Protein AF-A0A953GDK7-F1 (afdb_monomer_lite)

Sequence (235 aa):
MVILVFCTVFIPFSVNSCKQDINTSAVNQLIKSETLNSDVLFGDPYDCSNEDALYCTEPYDCICGSPNSSCCTREDLDPCNYATMGEYADAVACELTKAINGCIPQDWEFGCEYWGTICVKNILTPPSLLSLYPGATPFKYCDASDCSEFYCELPTTLHYQHIFMSISYQNALIYYARQIAQLYKPICEEGKVCRIGRILFKSCLISNHGCNTKGDISCYDKEIRLMIEYYCCPI

Foldseek 3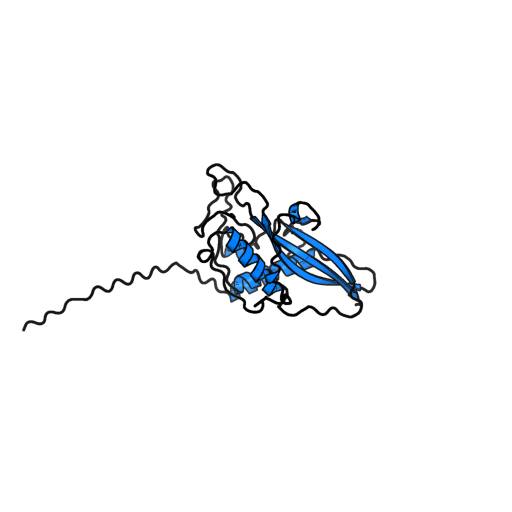Di:
DDDDDDDDPDDPPPPPPPPVPDPLVVLQVVLVPDDDDLVDDQFDKDDCPDPQVVQWDFLPLLAQPPPPHPNQDAFWDQLQVDPWQLVVLSVLLSNLQSVLQVNDPDDDDPAKDWDDKIKTFPRDDPVSVCVVPPQADSWFGQGHDGQDFDQQPDDDPRGHHDDTGGPSNSVSVSVVVVSVLVSPFDDDPPQWDKDKHGKGWIKGQQDPPGCPPPPDNDVGRIGTMIMIIIITHGD

Secondary structure (DSSP, 8-state):
-----------------------HHHHHHHHHH----TTS-SSEEE-TTSGGGTTEEP-GGGSTTSTT--TT----B-GGGSSSHHHHHHHHHHHHHHHHHTTS---PPTT-EEEEEEEEESPPPPHHHHHHSTTB-TTEE-TT--SSPB---SSS---BB---B-HHHHHHHHHHHHHHHHHTPPPPPTTEEEEEEEEEEEEEE--SS-TTSTT---S-SEEEEEEEEEEEEE-

pLDDT: mean 71.17, std 18.18, range [30.39, 93.5]

Structure (mmCIF, N/CA/C/O backbone):
data_AF-A0A953GDK7-F1
#
_entry.id   AF-A0A953GDK7-F1
#
loop_
_atom_site.group_PDB
_atom_site.id
_atom_site.type_symbol
_atom_site.label_atom_id
_atom_site.label_alt_id
_atom_site.label_comp_id
_atom_site.label_asym_id
_atom_site.label_entity_id
_atom_site.label_seq_id
_atom_site.pdbx_PDB_ins_code
_atom_site.Cartn_x
_atom_site.Cartn_y
_atom_site.Cartn_z
_atom_site.occupancy
_atom_site.B_iso_or_equiv
_atom_site.auth_seq_id
_atom_site.auth_comp_id
_atom_site.auth_asym_id
_atom_site.auth_atom_id
_atom_site.pdbx_PDB_model_num
ATOM 1 N N . MET A 1 1 ? 37.878 -49.739 -38.919 1.00 36.19 1 MET A N 1
ATOM 2 C CA . MET A 1 1 ? 38.340 -48.331 -38.970 1.00 36.19 1 MET A CA 1
ATOM 3 C C . MET A 1 1 ? 37.728 -47.728 -40.220 1.00 36.19 1 MET A C 1
ATOM 5 O O . MET A 1 1 ? 37.915 -48.312 -41.269 1.00 36.19 1 MET A O 1
ATOM 9 N N . VAL A 1 2 ? 36.898 -46.692 -40.185 1.00 36.62 2 VAL A N 1
ATOM 10 C CA . VAL A 1 2 ? 37.004 -45.441 -39.424 1.00 36.62 2 VAL A CA 1
ATOM 11 C C . VAL A 1 2 ? 35.653 -45.105 -38.783 1.00 36.62 2 VAL A C 1
ATOM 13 O O . VAL A 1 2 ? 34.616 -45.171 -39.431 1.00 36.62 2 VAL A O 1
ATOM 16 N N . ILE A 1 3 ? 35.698 -44.784 -37.492 1.00 39.00 3 ILE A N 1
ATOM 17 C CA . ILE A 1 3 ? 34.595 -44.242 -36.697 1.00 39.00 3 ILE A CA 1
ATOM 18 C C . ILE A 1 3 ? 34.618 -42.725 -36.907 1.00 39.00 3 ILE A C 1
ATOM 20 O O . ILE A 1 3 ? 35.651 -42.105 -36.664 1.00 39.00 3 ILE A O 1
ATOM 24 N N . LEU A 1 4 ? 33.508 -42.137 -37.350 1.00 38.38 4 LEU A N 1
ATOM 25 C CA . LEU A 1 4 ? 33.313 -40.687 -37.392 1.00 38.38 4 LEU A CA 1
ATOM 26 C C . LEU A 1 4 ? 32.182 -40.325 -36.427 1.00 38.38 4 LEU A C 1
ATOM 28 O O . LEU A 1 4 ? 31.001 -40.404 -36.749 1.00 38.38 4 LEU A O 1
ATOM 32 N N . VAL A 1 5 ? 32.594 -39.976 -35.213 1.00 37.31 5 VAL A N 1
ATOM 33 C CA . VAL A 1 5 ? 31.827 -39.231 -34.211 1.00 37.31 5 VAL A CA 1
ATOM 34 C C . VAL A 1 5 ? 32.296 -37.788 -34.321 1.00 37.31 5 VAL A C 1
ATOM 36 O O . VAL A 1 5 ? 33.501 -37.607 -34.298 1.00 37.31 5 VAL A O 1
ATOM 39 N N . PHE A 1 6 ? 31.400 -36.803 -34.417 1.00 39.72 6 PHE A N 1
ATOM 40 C CA . PHE A 1 6 ? 31.557 -35.447 -33.852 1.00 39.72 6 PHE A CA 1
ATOM 41 C C . PHE A 1 6 ? 30.184 -34.754 -33.925 1.00 39.72 6 PHE A C 1
ATOM 43 O O . PHE A 1 6 ? 29.674 -34.451 -34.997 1.00 39.72 6 PHE A O 1
ATOM 50 N N . CYS A 1 7 ? 29.451 -34.798 -32.813 1.00 36.25 7 CYS A N 1
ATOM 51 C CA . CYS A 1 7 ? 29.264 -33.690 -31.866 1.00 36.25 7 CYS A CA 1
ATOM 52 C C . CYS A 1 7 ? 28.209 -32.681 -32.328 1.00 36.25 7 CYS A C 1
ATOM 54 O O . CYS A 1 7 ? 28.502 -31.642 -32.912 1.00 36.25 7 CYS A O 1
ATOM 56 N N . THR A 1 8 ? 26.964 -32.989 -31.969 1.00 42.03 8 THR A N 1
ATOM 57 C CA . THR A 1 8 ? 25.897 -32.009 -31.774 1.00 42.03 8 THR A CA 1
ATOM 58 C C . THR A 1 8 ? 26.368 -30.943 -30.789 1.00 42.03 8 THR A C 1
ATOM 60 O O . THR A 1 8 ? 26.539 -31.224 -29.601 1.00 42.03 8 THR A O 1
ATOM 63 N N . VAL A 1 9 ? 26.569 -29.718 -31.269 1.00 39.91 9 VAL A N 1
ATOM 64 C CA . VAL A 1 9 ? 26.706 -28.545 -30.406 1.00 39.91 9 VAL A CA 1
ATOM 65 C C . VAL A 1 9 ? 25.304 -28.201 -29.903 1.00 39.91 9 VAL A C 1
ATOM 67 O O . VAL A 1 9 ? 24.550 -27.483 -30.553 1.00 39.91 9 VAL A O 1
ATOM 70 N N . PHE A 1 10 ? 24.932 -28.771 -28.757 1.00 37.81 10 PHE A N 1
ATOM 71 C CA . PHE A 1 10 ? 23.881 -28.209 -27.918 1.00 37.81 10 PHE A CA 1
ATOM 72 C C . PHE A 1 10 ? 2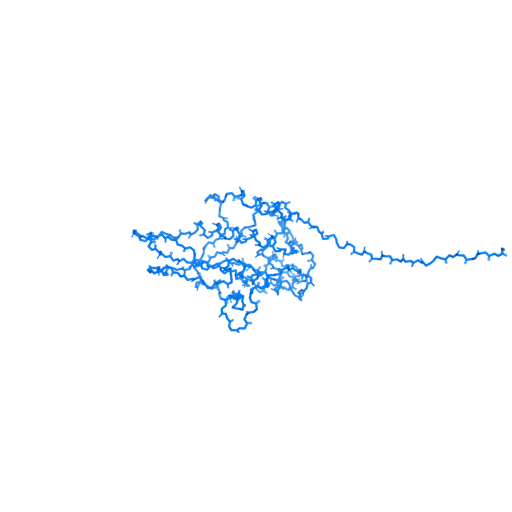4.425 -26.898 -27.354 1.00 37.81 10 PHE A C 1
ATOM 74 O O . PHE A 1 10 ? 25.386 -26.912 -26.587 1.00 37.81 10 PHE A O 1
ATOM 81 N N . ILE A 1 11 ? 23.832 -25.774 -27.745 1.00 40.12 11 ILE A N 1
ATOM 82 C CA . ILE A 1 11 ? 24.039 -24.502 -27.059 1.00 40.12 11 ILE A CA 1
ATOM 83 C C . ILE A 1 11 ? 22.892 -24.369 -26.052 1.00 40.12 11 ILE A C 1
ATOM 85 O O . ILE A 1 11 ? 21.780 -24.028 -26.459 1.00 40.12 11 ILE A O 1
ATOM 89 N N . PRO A 1 12 ? 23.097 -24.653 -24.754 1.00 39.16 12 PRO A N 1
ATOM 90 C CA . PRO A 1 12 ? 22.160 -24.211 -23.743 1.00 39.16 12 PRO A CA 1
ATOM 91 C C . PRO A 1 12 ? 22.367 -22.704 -23.570 1.00 39.16 12 PRO A C 1
ATOM 93 O O . PRO A 1 12 ? 23.233 -22.267 -22.819 1.00 39.16 12 PRO A O 1
ATOM 96 N N . PHE A 1 13 ? 21.568 -21.885 -24.256 1.00 32.06 13 PHE A N 1
ATOM 97 C CA . PHE A 1 13 ? 21.317 -20.524 -23.782 1.00 32.06 13 PHE A CA 1
ATOM 98 C C . PHE A 1 13 ? 20.324 -20.609 -22.622 1.00 32.06 13 PHE A C 1
ATOM 100 O O . PHE A 1 13 ? 19.161 -20.231 -22.723 1.00 32.06 13 PHE A O 1
ATOM 107 N N . SER A 1 14 ? 20.798 -21.135 -21.494 1.00 35.00 14 SER A N 1
ATOM 108 C CA . SER A 1 14 ? 20.257 -20.776 -20.194 1.00 35.00 14 SER A CA 1
ATOM 109 C C . SER A 1 14 ? 20.664 -19.327 -19.944 1.00 35.00 14 SER A C 1
ATOM 111 O O . SER A 1 14 ? 21.710 -19.054 -19.354 1.00 35.00 14 SER A O 1
ATOM 113 N N . VAL A 1 15 ? 19.853 -18.386 -20.432 1.00 34.28 15 VAL A N 1
ATOM 114 C CA . VAL A 1 15 ? 19.759 -17.070 -19.801 1.00 34.28 15 VAL A CA 1
ATOM 115 C C . VAL A 1 15 ? 19.163 -17.308 -18.418 1.00 34.28 15 VAL A C 1
ATOM 117 O O . VAL A 1 15 ? 17.957 -17.239 -18.206 1.00 34.28 15 VAL A O 1
ATOM 120 N N . ASN A 1 16 ? 20.038 -17.658 -17.475 1.00 30.39 16 ASN A N 1
ATOM 121 C CA . ASN A 1 16 ? 19.792 -17.421 -16.067 1.00 30.39 16 ASN A CA 1
ATOM 122 C C . ASN A 1 16 ? 19.663 -15.902 -15.924 1.00 30.39 16 ASN A C 1
ATOM 124 O O . ASN A 1 16 ? 20.651 -15.209 -15.691 1.00 30.39 16 ASN A O 1
ATOM 128 N N . SER A 1 17 ? 18.447 -15.383 -16.102 1.00 31.39 17 SER A N 1
ATOM 129 C CA . SER A 1 17 ? 18.046 -14.210 -15.340 1.00 31.39 17 SER A CA 1
ATOM 130 C C . SER A 1 17 ? 18.288 -14.601 -13.889 1.00 31.39 17 SER A C 1
ATOM 132 O O . SER A 1 17 ? 17.738 -15.603 -13.422 1.00 31.39 17 SER A O 1
ATOM 134 N N . CYS A 1 18 ? 19.219 -13.918 -13.229 1.00 35.06 18 CYS A N 1
ATOM 135 C CA . CYS A 1 18 ? 19.491 -14.109 -11.816 1.00 35.06 18 CYS A CA 1
ATOM 136 C C . CYS A 1 18 ? 18.229 -13.717 -11.048 1.00 35.06 18 CYS A C 1
ATOM 138 O O . CYS A 1 18 ? 18.117 -12.600 -10.554 1.00 35.06 18 CYS A O 1
ATOM 140 N N . LYS A 1 19 ? 17.267 -14.638 -10.949 1.00 37.28 19 LYS A N 1
ATOM 141 C CA . LYS A 1 19 ? 16.214 -14.574 -9.951 1.00 37.28 19 LYS A CA 1
ATOM 142 C C . LYS A 1 19 ? 16.947 -14.727 -8.630 1.00 37.28 19 LYS A C 1
ATOM 144 O O . LYS A 1 19 ? 17.395 -15.814 -8.267 1.00 37.28 19 LYS A O 1
ATOM 149 N N . GLN A 1 20 ? 17.227 -13.600 -7.992 1.00 39.25 20 GLN A N 1
ATOM 150 C CA . GLN A 1 20 ? 17.811 -13.599 -6.670 1.00 39.25 20 GLN A CA 1
ATOM 151 C C . GLN A 1 20 ? 16.702 -14.105 -5.747 1.00 39.25 20 GLN A C 1
ATOM 153 O O . GLN A 1 20 ? 15.836 -13.346 -5.325 1.00 39.25 20 GLN A O 1
ATOM 158 N N . ASP A 1 21 ? 16.671 -15.420 -5.524 1.00 39.06 21 ASP A N 1
ATOM 159 C CA . ASP A 1 21 ? 15.756 -16.055 -4.583 1.00 39.06 21 ASP A CA 1
ATOM 160 C C . ASP A 1 21 ? 16.146 -15.593 -3.178 1.00 39.06 21 ASP A C 1
ATOM 162 O O . ASP A 1 21 ? 16.947 -16.212 -2.472 1.00 39.06 21 ASP A O 1
ATOM 166 N N . ILE A 1 22 ? 15.622 -14.436 -2.780 1.00 52.44 22 ILE A N 1
ATOM 167 C CA . ILE A 1 22 ? 15.780 -13.948 -1.422 1.00 52.44 22 ILE A CA 1
ATOM 168 C C . ILE A 1 22 ? 15.073 -14.932 -0.500 1.00 52.44 22 ILE A C 1
ATOM 170 O O . ILE A 1 22 ? 13.883 -15.210 -0.646 1.00 52.44 22 ILE A O 1
ATOM 174 N N . ASN A 1 23 ? 15.829 -15.460 0.463 1.00 48.53 23 ASN A N 1
ATOM 175 C CA . ASN A 1 23 ? 15.338 -16.425 1.433 1.00 48.53 23 ASN A CA 1
ATOM 176 C C . ASN A 1 23 ? 14.136 -15.846 2.205 1.00 48.53 23 ASN A C 1
ATOM 178 O O . ASN A 1 23 ? 14.257 -14.980 3.074 1.00 48.53 23 ASN A O 1
ATOM 182 N N . THR A 1 24 ? 12.960 -16.356 1.863 1.00 49.81 24 THR A N 1
ATOM 183 C CA . THR A 1 24 ? 11.629 -15.848 2.208 1.00 49.81 24 THR A CA 1
ATOM 184 C C . THR A 1 24 ? 11.302 -15.884 3.703 1.00 49.81 24 THR A C 1
ATOM 186 O O . THR A 1 24 ? 10.525 -15.059 4.194 1.00 49.81 24 THR A O 1
ATOM 189 N N . SER A 1 25 ? 11.920 -16.797 4.458 1.00 50.66 25 SER A N 1
ATOM 190 C CA . SER A 1 25 ? 11.762 -16.871 5.917 1.00 50.66 25 SER A CA 1
ATOM 191 C C . SER A 1 25 ? 12.520 -15.756 6.642 1.00 50.66 25 SER A C 1
ATOM 193 O O . SER A 1 25 ? 12.080 -15.318 7.705 1.00 50.66 25 SER A O 1
ATOM 195 N N . ALA A 1 26 ? 13.635 -15.282 6.079 1.00 54.59 26 ALA A N 1
ATOM 196 C CA . ALA A 1 26 ? 14.446 -14.231 6.687 1.00 54.59 26 ALA A CA 1
ATOM 197 C C . ALA A 1 26 ? 13.749 -12.867 6.588 1.00 54.59 26 ALA A C 1
ATOM 199 O O . ALA A 1 26 ? 13.684 -12.147 7.577 1.00 54.59 26 ALA A O 1
ATOM 200 N N . VAL A 1 27 ? 13.130 -12.549 5.443 1.00 56.62 27 VAL A N 1
ATOM 201 C CA . VAL A 1 27 ? 12.435 -11.263 5.217 1.00 56.62 27 VAL A CA 1
ATOM 202 C C . VAL A 1 27 ? 11.299 -11.045 6.218 1.00 56.62 27 VAL A C 1
ATOM 204 O O . VAL A 1 27 ? 11.227 -10.013 6.880 1.00 56.62 27 VAL A O 1
ATOM 207 N N . ASN A 1 28 ? 10.440 -12.054 6.395 1.00 54.81 28 ASN A N 1
ATOM 208 C CA . ASN A 1 28 ? 9.321 -11.976 7.334 1.00 54.81 28 ASN A CA 1
ATOM 209 C C . ASN A 1 28 ? 9.779 -11.858 8.794 1.00 54.81 28 ASN A C 1
ATOM 211 O O . ASN A 1 28 ? 9.096 -11.226 9.596 1.00 54.81 28 ASN A O 1
ATOM 215 N N . GLN A 1 29 ? 10.901 -12.482 9.162 1.00 56.44 29 GLN A N 1
ATOM 216 C CA . GLN A 1 29 ? 11.460 -12.369 10.511 1.00 56.44 29 GLN A CA 1
ATOM 217 C C . GLN A 1 29 ? 12.117 -11.005 10.744 1.00 56.44 29 GLN A C 1
ATOM 219 O O . GLN A 1 29 ? 11.957 -10.447 11.827 1.00 56.44 29 GLN A O 1
ATOM 224 N N . LEU A 1 30 ? 12.777 -10.446 9.726 1.00 58.62 30 LEU A N 1
ATOM 225 C CA . LEU A 1 30 ? 13.421 -9.135 9.792 1.00 58.62 30 LEU A CA 1
ATOM 226 C C . LEU A 1 30 ? 12.397 -8.015 10.016 1.00 58.62 30 LEU A C 1
ATOM 228 O O . LEU A 1 30 ? 12.529 -7.288 10.997 1.00 58.62 30 LEU A O 1
ATOM 232 N N . ILE A 1 31 ? 11.320 -7.935 9.223 1.00 57.94 31 ILE A N 1
ATOM 233 C CA . ILE A 1 31 ? 10.287 -6.901 9.447 1.00 57.94 31 ILE A CA 1
ATOM 234 C C . ILE A 1 31 ? 9.547 -7.133 10.771 1.00 57.94 31 ILE A C 1
ATOM 236 O O . ILE A 1 31 ? 9.256 -6.187 11.494 1.00 57.94 31 ILE A O 1
ATOM 240 N N . LYS A 1 32 ? 9.285 -8.391 11.160 1.00 58.44 32 LYS A N 1
ATOM 241 C CA . LYS A 1 32 ? 8.682 -8.681 12.476 1.00 58.44 32 LYS A CA 1
ATOM 242 C C . LYS A 1 32 ? 9.521 -8.176 13.645 1.00 58.44 32 LYS A C 1
ATOM 244 O O . LYS A 1 32 ? 8.946 -7.825 14.672 1.00 58.44 32 LYS A O 1
ATOM 249 N N . SER A 1 33 ? 10.844 -8.163 13.493 1.00 51.44 33 SER A N 1
ATOM 250 C CA . SER A 1 33 ? 11.774 -7.648 14.499 1.00 51.44 33 SER A CA 1
ATOM 251 C C . SER A 1 33 ? 11.938 -6.126 14.474 1.00 51.44 33 SER A C 1
ATOM 253 O O . SER A 1 33 ? 12.443 -5.563 15.443 1.00 51.44 33 SER A O 1
ATOM 255 N N . GLU A 1 34 ? 11.490 -5.453 13.409 1.00 60.03 34 GLU A N 1
ATOM 256 C CA . GLU A 1 34 ? 11.438 -3.995 13.350 1.00 60.03 34 GLU A CA 1
ATOM 257 C C . GLU A 1 34 ? 10.226 -3.501 14.149 1.00 60.03 34 GLU A C 1
ATOM 259 O O . GLU A 1 34 ? 9.066 -3.574 13.731 1.00 60.03 34 GLU A O 1
ATOM 264 N N . THR A 1 35 ? 10.498 -3.009 15.354 1.00 55.47 35 THR A N 1
ATOM 265 C CA . THR A 1 35 ? 9.518 -2.249 16.124 1.00 55.47 35 THR A CA 1
ATOM 266 C C . THR A 1 35 ? 9.448 -0.846 15.533 1.00 55.47 35 THR A C 1
ATOM 268 O O . THR A 1 35 ? 1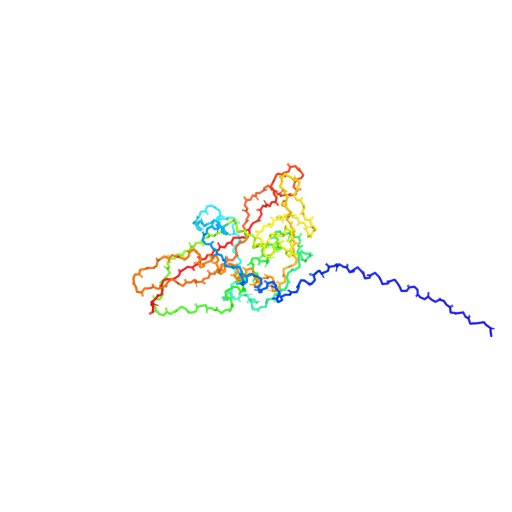0.425 -0.097 15.589 1.00 55.47 35 THR A O 1
ATOM 271 N N . LEU A 1 36 ? 8.302 -0.475 14.961 1.00 59.84 36 LEU A N 1
ATOM 272 C CA . LEU A 1 36 ? 8.055 0.909 14.568 1.00 59.84 36 LEU A CA 1
ATOM 273 C C . LEU A 1 36 ? 7.908 1.755 15.836 1.00 59.84 36 LEU A C 1
ATOM 275 O O . LEU A 1 36 ? 6.899 1.666 16.533 1.00 59.84 36 LEU A O 1
ATOM 279 N N . ASN A 1 37 ? 8.934 2.542 16.158 1.00 52.28 37 ASN A N 1
ATOM 280 C CA . ASN A 1 37 ? 8.861 3.533 17.228 1.00 52.28 37 ASN A CA 1
ATOM 281 C C . ASN A 1 37 ? 8.143 4.788 16.717 1.00 52.28 37 ASN A C 1
ATOM 283 O O . ASN A 1 37 ? 8.376 5.213 15.588 1.00 52.28 37 ASN A O 1
ATOM 287 N N . SER A 1 38 ? 7.319 5.411 17.562 1.00 50.94 38 SER A N 1
ATOM 288 C CA . SER A 1 38 ? 6.507 6.599 17.237 1.00 50.94 38 SER A CA 1
ATOM 289 C C . SER A 1 38 ? 7.297 7.816 16.743 1.00 50.94 38 SER A C 1
ATOM 291 O O . SER A 1 38 ? 6.703 8.746 16.208 1.00 50.94 38 SER A O 1
ATOM 293 N N . ASP A 1 39 ? 8.616 7.822 16.934 1.00 43.56 39 ASP A N 1
ATOM 294 C CA . ASP A 1 39 ? 9.487 8.966 16.653 1.00 43.56 39 ASP A CA 1
ATOM 295 C C . ASP A 1 39 ? 9.918 9.052 15.176 1.00 43.56 39 ASP A C 1
ATOM 297 O O . ASP A 1 39 ? 10.528 10.038 14.766 1.00 43.56 39 ASP A O 1
ATOM 301 N N . VAL A 1 40 ? 9.595 8.038 14.362 1.00 52.00 40 VAL A N 1
ATOM 302 C CA . VAL A 1 40 ? 9.822 8.034 12.910 1.00 52.00 40 VAL A CA 1
ATOM 303 C C . VAL A 1 40 ? 8.466 7.987 12.209 1.00 52.00 40 VAL A C 1
ATOM 305 O O . VAL A 1 40 ? 7.700 7.043 12.382 1.00 52.00 40 VAL A O 1
ATOM 308 N N . LEU A 1 41 ? 8.151 9.010 11.413 1.00 55.22 41 LEU A N 1
ATOM 309 C CA . LEU A 1 41 ? 6.966 9.003 10.554 1.00 55.22 41 LEU A CA 1
ATOM 310 C C . LEU A 1 41 ? 7.179 7.975 9.436 1.00 55.22 41 LEU A C 1
ATOM 312 O O . LEU A 1 41 ? 8.036 8.154 8.578 1.00 55.22 41 LEU A O 1
ATOM 316 N N . PHE A 1 42 ? 6.416 6.884 9.465 1.00 72.62 42 PHE A N 1
ATOM 317 C CA . PHE A 1 42 ? 6.462 5.809 8.460 1.00 72.62 42 PHE A CA 1
ATOM 318 C C . PHE A 1 42 ? 5.554 6.075 7.246 1.00 72.62 42 PHE A C 1
ATOM 320 O O . PHE A 1 42 ? 5.492 5.270 6.318 1.00 72.62 42 PHE A O 1
ATOM 327 N N . GLY A 1 43 ? 4.876 7.219 7.266 1.00 79.31 43 GLY A N 1
ATOM 328 C CA . GLY A 1 43 ? 4.030 7.791 6.230 1.00 79.31 43 GLY A CA 1
ATOM 329 C C . GLY A 1 43 ? 3.366 9.065 6.763 1.00 79.31 43 GLY A C 1
ATOM 330 O O . GLY A 1 43 ? 3.496 9.400 7.942 1.00 79.31 43 GLY A O 1
ATOM 331 N N . ASP A 1 44 ? 2.640 9.762 5.900 1.00 86.81 44 ASP A N 1
ATOM 332 C CA . ASP A 1 44 ? 1.932 10.995 6.232 1.00 86.81 44 ASP A CA 1
ATOM 333 C C . ASP A 1 44 ? 0.419 10.730 6.244 1.00 86.81 44 ASP A C 1
ATOM 335 O O . ASP A 1 44 ? -0.149 10.425 5.185 1.00 86.81 44 ASP A O 1
ATOM 339 N N . PRO A 1 45 ? -0.256 10.822 7.407 1.00 88.94 45 PRO A N 1
ATOM 340 C CA . PRO A 1 45 ? -1.701 10.675 7.470 1.00 88.94 45 PRO A CA 1
ATOM 341 C C . PRO A 1 45 ? -2.395 11.896 6.852 1.00 88.94 45 PRO A C 1
ATOM 343 O O . PRO A 1 45 ? -1.967 13.036 7.037 1.00 88.94 45 PRO A O 1
ATOM 346 N N . TYR A 1 46 ? -3.495 11.667 6.140 1.00 87.19 46 TYR A N 1
ATOM 347 C CA . TYR A 1 46 ? -4.321 12.712 5.543 1.00 87.19 46 TYR A CA 1
ATOM 348 C C . TYR A 1 46 ? -5.796 12.295 5.479 1.00 87.19 46 TYR A C 1
ATOM 350 O O . TYR A 1 46 ? -6.143 11.118 5.613 1.00 87.19 46 TYR A O 1
ATOM 358 N N . ASP A 1 47 ? -6.668 13.283 5.279 1.00 84.38 47 ASP A N 1
ATOM 359 C CA . ASP A 1 47 ? -8.098 13.056 5.075 1.00 84.38 47 ASP A CA 1
ATOM 360 C C . ASP A 1 47 ? -8.346 12.392 3.711 1.00 84.38 47 ASP A C 1
ATOM 362 O O . ASP A 1 47 ? -7.994 12.937 2.663 1.00 84.38 47 ASP A O 1
ATOM 366 N N . CYS A 1 48 ? -8.988 11.225 3.726 1.00 84.44 48 CYS A N 1
ATOM 367 C CA . CYS A 1 48 ? -9.320 10.459 2.528 1.00 84.44 48 CYS A CA 1
ATOM 368 C C . CYS A 1 48 ? -10.276 11.161 1.555 1.00 84.44 48 CYS A C 1
ATOM 370 O O . CYS A 1 48 ? -10.459 10.666 0.448 1.00 84.44 48 CYS A O 1
ATOM 372 N N . SER A 1 49 ? -10.911 12.263 1.953 1.00 80.50 49 SER A N 1
ATOM 373 C CA . SER A 1 49 ? -11.793 13.064 1.098 1.00 80.50 49 SER A CA 1
ATOM 374 C C . SER A 1 49 ? -11.075 14.188 0.340 1.00 80.50 49 SER A C 1
ATOM 376 O O . SER A 1 49 ? -11.702 14.891 -0.451 1.00 80.50 49 SER A O 1
ATOM 378 N N . ASN A 1 50 ? -9.770 14.371 0.569 1.00 78.19 50 ASN A N 1
ATOM 379 C CA . ASN A 1 50 ? -8.984 15.420 -0.075 1.00 78.19 50 ASN A CA 1
ATOM 380 C C . ASN A 1 50 ? -8.716 15.121 -1.570 1.00 78.19 50 ASN A C 1
ATOM 382 O O . ASN A 1 50 ? -8.816 13.974 -2.005 1.00 78.19 50 ASN A O 1
ATOM 386 N N . GLU A 1 51 ? -8.316 16.132 -2.353 1.00 61.62 51 GLU A N 1
ATOM 387 C CA . GLU A 1 51 ? -8.060 16.021 -3.806 1.00 61.62 51 GLU A CA 1
ATOM 388 C C . GLU A 1 51 ? -7.065 14.904 -4.160 1.00 61.62 51 GLU A C 1
ATOM 390 O O . GLU A 1 51 ? -7.218 14.219 -5.169 1.00 61.62 51 GLU A O 1
ATOM 395 N N . ASP A 1 52 ? -6.105 14.652 -3.269 1.00 67.12 52 ASP A N 1
ATOM 396 C CA . ASP A 1 52 ? -5.140 13.550 -3.327 1.00 67.12 52 ASP A CA 1
ATOM 397 C C . ASP A 1 52 ? -5.783 12.158 -3.492 1.00 67.12 52 ASP A C 1
ATOM 399 O O . ASP A 1 52 ? -5.129 11.241 -3.986 1.00 67.12 52 ASP A O 1
ATOM 403 N N . ALA A 1 53 ? -7.033 11.972 -3.057 1.00 63.78 53 ALA A N 1
ATOM 404 C CA . ALA A 1 53 ? -7.759 10.710 -3.163 1.00 63.78 53 ALA A CA 1
ATOM 405 C C . ALA A 1 53 ? -8.504 10.539 -4.497 1.00 63.78 53 ALA A C 1
ATOM 407 O O . ALA A 1 53 ? -8.817 9.410 -4.869 1.00 63.78 53 ALA A O 1
ATOM 408 N N . LEU A 1 54 ? -8.761 11.626 -5.237 1.00 63.53 54 LEU A N 1
ATOM 409 C CA . LEU A 1 54 ? -9.494 11.585 -6.512 1.00 63.53 54 LEU A CA 1
ATOM 410 C C . LEU A 1 54 ? -8.693 10.918 -7.637 1.00 63.53 54 LEU A C 1
ATOM 412 O O . LEU A 1 54 ? -9.276 10.406 -8.588 1.00 63.53 54 LEU A O 1
ATOM 416 N N . TYR A 1 55 ? -7.367 10.898 -7.512 1.00 78.75 55 TYR A N 1
ATOM 417 C CA . TYR A 1 55 ? -6.455 10.259 -8.463 1.00 78.75 55 TYR A CA 1
ATOM 418 C C . TYR A 1 55 ? -6.068 8.831 -8.063 1.00 78.75 55 TYR A C 1
ATOM 420 O O . TYR A 1 55 ? -5.175 8.231 -8.662 1.00 78.75 55 TYR A O 1
ATOM 428 N N . CYS A 1 56 ? -6.710 8.291 -7.027 1.00 83.00 56 CYS A N 1
ATOM 429 C CA . CYS A 1 56 ? -6.469 6.945 -6.540 1.00 83.00 56 CYS A CA 1
ATOM 430 C C . CYS A 1 56 ? -7.436 5.953 -7.177 1.00 83.00 56 CYS A C 1
ATOM 432 O O . CYS A 1 56 ? -8.653 6.077 -7.052 1.00 83.00 56 CYS A O 1
ATOM 434 N N . THR A 1 57 ? -6.882 4.913 -7.785 1.00 78.25 57 THR A N 1
ATOM 435 C CA . THR A 1 57 ? -7.656 3.771 -8.253 1.00 78.25 57 THR A CA 1
ATOM 436 C C . THR A 1 57 ? -7.895 2.836 -7.076 1.00 78.25 57 THR A C 1
ATOM 438 O O . THR A 1 57 ? -6.956 2.345 -6.439 1.00 78.25 57 THR A O 1
ATOM 441 N N . GLU A 1 58 ? -9.169 2.608 -6.762 1.00 68.62 58 GLU A N 1
ATOM 442 C CA . GLU A 1 58 ? -9.559 1.576 -5.812 1.00 68.62 58 GLU A CA 1
ATOM 443 C C . GLU A 1 58 ? -9.535 0.214 -6.501 1.00 68.62 58 GLU A C 1
ATOM 445 O O . GLU A 1 58 ? -10.184 0.043 -7.536 1.00 68.62 58 GLU A O 1
ATOM 450 N N . PRO A 1 59 ? -8.850 -0.786 -5.930 1.00 61.78 59 PRO A N 1
ATOM 451 C CA . PRO A 1 59 ? -8.870 -2.133 -6.473 1.00 61.78 59 PRO A CA 1
ATOM 452 C C . PRO A 1 59 ? -10.195 -2.825 -6.084 1.00 61.78 59 PRO A C 1
ATOM 454 O O . PRO A 1 59 ? -10.221 -3.734 -5.255 1.00 61.78 59 PRO A O 1
ATOM 457 N N . TYR A 1 60 ? -11.323 -2.361 -6.639 1.00 50.50 60 TYR A N 1
ATOM 458 C CA . TYR A 1 60 ? -12.683 -2.804 -6.277 1.00 50.50 60 TYR A CA 1
ATOM 459 C C . TYR A 1 60 ? -12.900 -4.311 -6.515 1.00 50.50 60 TYR A C 1
ATOM 461 O O . TYR A 1 60 ? -13.591 -4.969 -5.738 1.00 50.50 60 TYR A O 1
ATOM 469 N N . ASP A 1 61 ? -12.234 -4.884 -7.521 1.00 58.62 61 ASP A N 1
ATOM 470 C CA . ASP A 1 61 ? -12.278 -6.323 -7.830 1.00 58.62 61 ASP A CA 1
ATOM 471 C C . ASP A 1 61 ? -11.350 -7.177 -6.946 1.00 58.62 61 ASP A C 1
ATOM 473 O O . ASP A 1 61 ? -11.336 -8.406 -7.036 1.00 58.62 61 ASP A O 1
ATOM 477 N N . CYS A 1 62 ? -10.589 -6.544 -6.053 1.00 66.69 62 CYS A N 1
ATOM 478 C CA . CYS A 1 62 ? -9.605 -7.200 -5.191 1.00 66.69 62 CYS A CA 1
ATOM 479 C C . CYS A 1 62 ? -10.100 -7.369 -3.749 1.00 66.69 62 CYS A C 1
ATOM 481 O O . CYS A 1 62 ? -9.429 -7.997 -2.931 1.00 66.69 62 CYS A O 1
ATOM 483 N N . ILE A 1 63 ? -11.293 -6.852 -3.435 1.00 64.69 63 ILE A N 1
ATOM 484 C CA . ILE A 1 63 ? -11.988 -7.115 -2.176 1.00 64.69 63 ILE A CA 1
ATOM 485 C C . ILE A 1 63 ? -12.879 -8.348 -2.363 1.00 64.69 63 ILE A C 1
ATOM 487 O O . ILE A 1 63 ? -13.685 -8.453 -3.293 1.00 64.69 63 ILE A O 1
ATOM 491 N N . CYS A 1 64 ? -12.724 -9.317 -1.471 1.00 51.50 64 CYS A N 1
ATOM 492 C CA . CYS A 1 64 ? -13.448 -10.579 -1.540 1.00 51.50 64 CYS A CA 1
ATOM 493 C C . CYS A 1 64 ? -14.901 -10.349 -1.080 1.00 51.50 64 CYS A C 1
ATOM 495 O O . CYS A 1 64 ? -15.126 -9.876 0.035 1.00 51.50 64 CYS A O 1
ATOM 497 N N . GLY A 1 65 ? -15.872 -10.606 -1.969 1.00 50.00 65 GLY A N 1
ATOM 498 C CA . GLY A 1 65 ? -17.294 -10.256 -1.786 1.00 50.00 65 GLY A CA 1
ATOM 499 C C . GLY A 1 65 ? -17.952 -9.524 -2.970 1.00 50.00 65 GLY A C 1
ATOM 500 O O . GLY A 1 65 ? -19.170 -9.363 -2.973 1.00 50.00 65 GLY A O 1
ATOM 501 N N . SER A 1 66 ? -17.181 -9.114 -3.986 1.00 45.50 66 SER A N 1
ATOM 502 C CA . SER A 1 66 ? -17.717 -8.665 -5.282 1.00 45.50 66 SER A CA 1
ATOM 503 C C . SER A 1 66 ? -18.155 -9.883 -6.120 1.00 45.50 66 SER A C 1
ATOM 505 O O . SER A 1 66 ? -17.425 -10.875 -6.153 1.00 45.50 66 SER A O 1
ATOM 507 N N . PRO A 1 67 ? -19.312 -9.858 -6.812 1.00 40.41 67 PRO A N 1
ATOM 508 C CA . PRO A 1 67 ? -19.880 -11.024 -7.506 1.00 40.41 67 PRO A CA 1
ATOM 509 C C . PRO A 1 67 ? -19.000 -11.632 -8.616 1.00 40.41 67 PRO A C 1
ATOM 511 O O . PRO A 1 67 ? -19.295 -12.736 -9.067 1.00 40.41 67 PRO A O 1
ATOM 514 N N . ASN A 1 68 ? -17.918 -10.959 -9.023 1.00 45.09 68 ASN A N 1
ATOM 515 C CA . ASN A 1 68 ? -16.991 -11.411 -10.065 1.00 45.09 68 ASN A CA 1
ATOM 516 C C . ASN A 1 68 ? -15.561 -11.691 -9.565 1.00 45.09 68 ASN A C 1
ATOM 518 O O . ASN A 1 68 ? -14.694 -11.995 -10.384 1.00 45.09 68 ASN A O 1
ATOM 522 N N . SER A 1 69 ? -15.269 -11.578 -8.263 1.00 50.69 69 SER A N 1
ATOM 523 C CA . SER A 1 69 ? -13.881 -11.666 -7.804 1.00 50.69 69 SER A CA 1
ATOM 524 C C . SER A 1 69 ? -13.435 -13.116 -7.550 1.00 50.69 69 SER A C 1
ATOM 526 O O . SER A 1 69 ? -13.919 -13.806 -6.654 1.00 50.69 69 SER A O 1
ATOM 528 N N . SER A 1 70 ? -12.455 -13.601 -8.329 1.00 51.62 70 SER A N 1
ATOM 529 C CA . SER A 1 70 ? -11.685 -14.835 -8.063 1.00 51.62 70 SER A CA 1
ATOM 530 C C . SER A 1 70 ? -10.643 -14.585 -6.965 1.00 51.62 70 SER A C 1
ATOM 532 O O . SER A 1 70 ? -9.445 -14.818 -7.107 1.00 51.62 70 SER A O 1
ATOM 534 N N . CYS A 1 71 ? -11.098 -13.991 -5.875 1.00 56.78 71 CYS A N 1
ATOM 535 C CA . CYS A 1 71 ? -10.293 -13.167 -4.991 1.00 56.78 71 CYS A CA 1
ATOM 536 C C . CYS A 1 71 ? -9.353 -13.939 -4.053 1.00 56.78 71 CYS A C 1
ATOM 538 O O . CYS A 1 71 ? -8.448 -13.339 -3.482 1.00 56.78 71 CYS A O 1
ATOM 540 N N . CYS A 1 72 ? -9.515 -15.258 -3.918 1.00 62.47 72 CYS A N 1
ATOM 541 C CA . CYS A 1 72 ? -8.742 -16.071 -2.971 1.00 62.47 72 CYS A CA 1
ATOM 542 C C . CYS A 1 72 ? -7.434 -16.650 -3.531 1.00 62.47 72 CYS A C 1
ATOM 544 O O . CYS A 1 72 ? -6.699 -17.298 -2.785 1.00 62.47 72 CYS A O 1
ATOM 546 N N . THR A 1 73 ? -7.131 -16.467 -4.817 1.00 72.81 73 THR A N 1
ATOM 547 C CA . THR A 1 73 ? -5.856 -16.917 -5.386 1.00 72.81 73 THR A CA 1
ATOM 548 C C . THR A 1 73 ? -4.841 -15.788 -5.305 1.00 72.81 73 THR A C 1
ATOM 550 O O . THR A 1 73 ? -4.988 -14.767 -5.973 1.00 72.81 73 THR A O 1
ATOM 553 N N . ARG A 1 74 ? -3.838 -15.986 -4.447 1.00 80.56 74 ARG A N 1
ATOM 554 C CA . ARG A 1 74 ? -2.638 -15.156 -4.335 1.00 80.56 74 ARG A CA 1
ATOM 555 C C . ARG A 1 74 ? -1.613 -15.612 -5.364 1.00 80.56 74 ARG A C 1
ATOM 557 O O . ARG A 1 74 ? -1.438 -16.820 -5.529 1.00 80.56 74 ARG A O 1
ATOM 564 N N . GLU A 1 75 ? -0.893 -14.678 -5.965 1.00 85.00 75 GLU A N 1
ATOM 565 C CA . GLU A 1 75 ? 0.201 -14.999 -6.883 1.00 85.00 75 GLU A CA 1
ATOM 566 C C . GLU A 1 75 ? 1.438 -14.133 -6.643 1.00 85.00 75 GLU A C 1
ATOM 568 O O . GLU A 1 75 ? 1.382 -13.059 -6.034 1.00 85.00 75 GLU A O 1
ATOM 573 N N . ASP A 1 76 ? 2.587 -14.645 -7.079 1.00 88.94 76 ASP A N 1
ATOM 574 C CA . ASP A 1 76 ? 3.774 -13.814 -7.203 1.00 88.94 76 ASP A CA 1
ATOM 575 C C . ASP A 1 76 ? 3.608 -12.893 -8.416 1.00 88.94 76 ASP A C 1
ATOM 577 O O . ASP A 1 76 ? 3.125 -13.331 -9.460 1.00 88.94 76 ASP A O 1
ATOM 581 N N . LEU A 1 77 ? 4.053 -11.642 -8.305 1.00 90.38 77 LEU A N 1
ATOM 582 C CA . LEU A 1 77 ? 3.960 -10.685 -9.404 1.00 90.38 77 LEU A CA 1
ATOM 583 C C . LEU A 1 77 ? 5.344 -10.426 -9.994 1.00 90.38 77 LEU A C 1
ATOM 585 O O . LEU A 1 77 ? 6.277 -10.039 -9.287 1.00 90.38 77 LEU A O 1
ATOM 589 N N . ASP A 1 78 ? 5.460 -10.630 -11.301 1.00 90.12 78 ASP A N 1
ATOM 590 C CA . ASP A 1 78 ? 6.651 -10.297 -12.075 1.00 90.12 78 ASP A CA 1
ATOM 591 C C . ASP A 1 78 ? 6.398 -8.991 -12.839 1.00 90.12 78 ASP A C 1
ATOM 593 O O . ASP A 1 78 ? 5.453 -8.962 -13.634 1.00 90.12 78 ASP A O 1
ATOM 597 N N . PRO A 1 79 ? 7.195 -7.921 -12.638 1.00 86.25 79 PRO A N 1
ATOM 598 C CA . PRO A 1 79 ? 7.004 -6.665 -13.362 1.00 86.25 79 PRO A CA 1
ATOM 599 C C . PRO A 1 79 ? 7.020 -6.866 -14.883 1.00 86.25 79 PRO A C 1
ATOM 601 O O . PRO A 1 79 ? 6.268 -6.208 -15.595 1.00 86.25 79 PRO A O 1
ATOM 604 N N . CYS A 1 80 ? 7.794 -7.824 -15.403 1.00 87.31 80 CYS A N 1
ATOM 605 C CA . CYS A 1 80 ? 7.881 -8.068 -16.843 1.00 87.31 80 CYS A CA 1
ATOM 606 C C . CYS A 1 80 ? 6.663 -8.766 -17.461 1.00 87.31 80 CYS A C 1
ATOM 608 O O . CYS A 1 80 ? 6.616 -8.923 -18.681 1.00 87.31 80 CYS A O 1
ATOM 610 N N . ASN A 1 81 ? 5.666 -9.149 -16.658 1.00 91.38 81 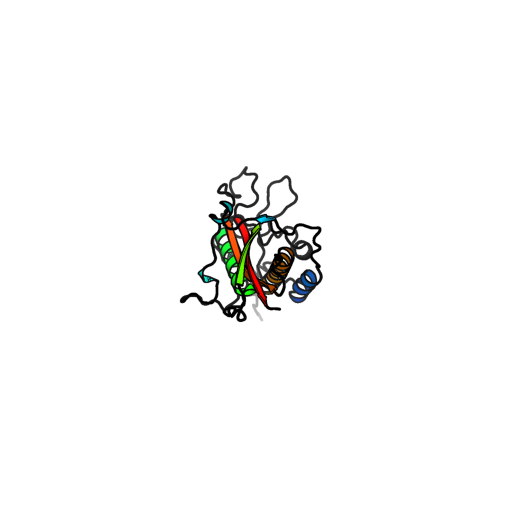ASN A N 1
ATOM 611 C CA . ASN A 1 81 ? 4.391 -9.664 -17.161 1.00 91.38 81 ASN A CA 1
ATOM 612 C C . ASN A 1 81 ? 3.364 -8.559 -17.475 1.00 91.38 81 ASN A C 1
ATOM 614 O O . ASN A 1 81 ? 2.283 -8.875 -17.969 1.00 91.38 81 ASN A O 1
ATOM 618 N N . TYR A 1 82 ? 3.678 -7.291 -17.194 1.00 88.25 82 TYR A N 1
ATOM 619 C CA . TYR A 1 82 ? 2.770 -6.151 -17.358 1.00 88.25 82 TYR A CA 1
ATOM 620 C C . TYR A 1 82 ? 3.230 -5.240 -18.494 1.00 88.25 82 TYR A C 1
ATOM 622 O O . TYR A 1 82 ? 4.429 -5.135 -18.762 1.00 88.25 82 TYR A O 1
ATOM 630 N N . ALA A 1 83 ? 2.285 -4.583 -19.176 1.00 85.06 83 ALA A N 1
ATOM 631 C CA . ALA A 1 83 ? 2.624 -3.709 -20.298 1.00 85.06 83 ALA A CA 1
ATOM 632 C C . ALA A 1 83 ? 3.268 -2.402 -19.822 1.00 85.06 83 ALA A C 1
ATOM 634 O O . ALA A 1 83 ? 4.135 -1.860 -20.508 1.00 85.06 83 ALA A O 1
ATOM 635 N N . THR A 1 84 ? 2.860 -1.918 -18.646 1.00 85.44 84 THR A N 1
ATOM 636 C CA . THR A 1 84 ? 3.445 -0.748 -17.991 1.00 85.44 84 THR A CA 1
ATOM 637 C C . THR A 1 84 ? 3.644 -0.989 -16.496 1.00 85.44 84 THR A C 1
ATOM 639 O O . THR A 1 84 ? 2.967 -1.817 -15.878 1.00 85.44 84 THR A O 1
ATOM 642 N N . MET A 1 85 ? 4.551 -0.235 -15.873 1.00 85.00 85 MET A N 1
ATOM 643 C CA . MET A 1 85 ? 4.700 -0.272 -14.413 1.00 85.00 85 MET A CA 1
ATOM 644 C C . MET A 1 85 ? 3.514 0.356 -13.674 1.00 85.00 85 MET A C 1
ATOM 646 O O . MET A 1 85 ? 3.300 0.062 -12.499 1.00 85.00 85 MET A O 1
ATOM 650 N N . GLY A 1 86 ? 2.695 1.146 -14.367 1.00 85.19 86 GLY A N 1
ATOM 651 C CA . GLY A 1 86 ? 1.377 1.568 -13.915 1.00 85.19 86 GLY A CA 1
ATOM 652 C C . GLY A 1 86 ? 0.431 0.403 -13.655 1.00 85.19 86 GLY A C 1
ATOM 653 O O . GLY A 1 86 ? -0.140 0.310 -12.566 1.00 85.19 86 GLY A O 1
ATOM 654 N N . GLU A 1 87 ? 0.302 -0.503 -14.628 1.00 87.50 87 GLU A N 1
ATOM 655 C CA . GLU A 1 87 ? -0.494 -1.730 -14.496 1.00 87.50 87 GLU A CA 1
ATOM 656 C C . GLU A 1 87 ? 0.083 -2.651 -13.415 1.00 87.50 87 GLU A C 1
ATOM 658 O O . GLU A 1 87 ? -0.657 -3.233 -12.619 1.00 87.50 87 GLU A O 1
ATOM 663 N N . TYR A 1 88 ? 1.415 -2.740 -13.342 1.00 88.81 88 TYR A N 1
ATOM 664 C CA . TYR A 1 88 ? 2.091 -3.498 -12.294 1.00 88.81 88 TYR A CA 1
ATOM 665 C C . TYR A 1 88 ? 1.782 -2.952 -10.891 1.00 88.81 88 TYR A C 1
ATOM 667 O O . TYR A 1 88 ? 1.474 -3.726 -9.985 1.00 88.81 88 TYR A O 1
ATOM 675 N N . ALA A 1 89 ? 1.808 -1.629 -10.698 1.00 89.12 89 ALA A N 1
ATOM 676 C CA . ALA A 1 89 ? 1.466 -0.990 -9.426 1.00 89.12 89 ALA A CA 1
ATOM 677 C C . ALA A 1 89 ? 0.028 -1.309 -8.987 1.00 89.12 89 ALA A C 1
ATOM 679 O O . ALA A 1 89 ? -0.221 -1.593 -7.813 1.00 89.12 89 ALA A O 1
ATOM 680 N N . ASP A 1 90 ? -0.909 -1.313 -9.936 1.00 88.69 90 ASP A N 1
ATOM 681 C CA . ASP A 1 90 ? -2.314 -1.632 -9.678 1.00 88.69 90 ASP A CA 1
ATOM 682 C C . ASP A 1 90 ? -2.476 -3.107 -9.274 1.00 88.69 90 ASP A C 1
ATOM 684 O O . ASP A 1 90 ? -3.191 -3.416 -8.315 1.00 88.69 90 ASP A O 1
ATOM 688 N N . ALA A 1 91 ? -1.738 -4.017 -9.921 1.00 89.50 91 ALA A N 1
ATOM 689 C CA . ALA A 1 91 ? -1.687 -5.428 -9.544 1.00 89.50 91 ALA A CA 1
ATOM 690 C C . ALA A 1 91 ? -1.068 -5.648 -8.152 1.00 89.50 91 ALA A C 1
ATOM 692 O O . ALA A 1 91 ? -1.593 -6.432 -7.359 1.00 89.50 91 ALA A O 1
ATOM 693 N N . VAL A 1 92 ? -0.003 -4.917 -7.806 1.00 90.88 92 VAL A N 1
ATOM 694 C CA . VAL A 1 92 ? 0.592 -4.955 -6.461 1.00 90.88 92 VAL A CA 1
ATOM 695 C C . VAL A 1 92 ? -0.411 -4.472 -5.413 1.00 90.88 92 VAL A C 1
ATOM 697 O O . VAL A 1 92 ? -0.638 -5.165 -4.420 1.00 90.88 92 VAL A O 1
ATOM 700 N N . ALA A 1 93 ? -1.049 -3.318 -5.627 1.00 91.19 93 ALA A N 1
ATOM 701 C CA . ALA A 1 93 ? -2.058 -2.785 -4.712 1.00 91.19 93 ALA A CA 1
ATOM 702 C C . ALA A 1 93 ? -3.229 -3.770 -4.524 1.00 91.19 93 ALA A C 1
ATOM 704 O O . ALA A 1 93 ? -3.700 -3.994 -3.403 1.00 91.19 93 ALA A O 1
ATOM 705 N N . CYS A 1 94 ? -3.652 -4.416 -5.610 1.00 87.75 94 CYS A N 1
ATOM 706 C CA . CYS A 1 94 ? -4.664 -5.461 -5.604 1.00 87.75 94 CYS A CA 1
ATOM 707 C C . CYS A 1 94 ? -4.259 -6.669 -4.744 1.00 87.75 94 CYS A C 1
ATOM 709 O O . CYS A 1 94 ? -4.995 -7.044 -3.826 1.00 87.75 94 CYS A O 1
ATOM 711 N N . GLU A 1 95 ? -3.087 -7.260 -4.988 1.00 87.81 95 GLU A N 1
ATOM 712 C CA . GLU A 1 95 ? -2.621 -8.436 -4.249 1.00 87.81 95 GLU A CA 1
ATOM 713 C C . GLU A 1 95 ? -2.407 -8.150 -2.758 1.00 87.81 95 GLU A C 1
ATOM 715 O O . GLU A 1 95 ? -2.811 -8.949 -1.907 1.00 87.81 95 GLU A O 1
ATOM 720 N N . LEU A 1 96 ? -1.843 -6.987 -2.413 1.00 89.81 96 LEU A N 1
ATOM 721 C CA . LEU A 1 96 ? -1.676 -6.576 -1.018 1.00 89.81 96 LEU A CA 1
ATOM 722 C C . LEU A 1 96 ? -3.031 -6.380 -0.322 1.00 89.81 96 LEU A C 1
ATOM 724 O O . LEU A 1 96 ? -3.199 -6.805 0.824 1.00 89.81 96 LEU A O 1
ATOM 728 N N . THR A 1 97 ? -4.019 -5.812 -1.023 1.00 88.00 97 THR A N 1
ATOM 729 C CA . THR A 1 97 ? -5.390 -5.632 -0.515 1.00 88.00 97 THR A CA 1
ATOM 730 C C . THR A 1 97 ? -6.101 -6.966 -0.285 1.00 88.00 97 THR A C 1
ATOM 732 O O . THR A 1 97 ? -6.689 -7.160 0.786 1.00 88.00 97 THR A O 1
ATOM 735 N N . LYS A 1 98 ? -6.011 -7.912 -1.232 1.00 81.81 98 LYS A N 1
ATOM 736 C CA . LYS A 1 98 ? -6.545 -9.279 -1.062 1.00 81.81 98 LYS A CA 1
ATOM 737 C C . LYS A 1 98 ? -5.960 -9.926 0.188 1.00 81.81 98 LYS A C 1
ATOM 739 O O . LYS A 1 98 ? -6.661 -10.484 1.033 1.00 81.81 98 LYS A O 1
ATOM 744 N N . ALA A 1 99 ? -4.645 -9.823 0.311 1.00 82.88 99 ALA A N 1
ATOM 745 C CA . ALA A 1 99 ? -3.878 -10.520 1.314 1.00 82.88 99 ALA A CA 1
ATOM 746 C C . ALA A 1 99 ? -4.056 -9.967 2.735 1.00 82.88 99 ALA A C 1
ATOM 748 O O . ALA A 1 99 ? -4.126 -10.749 3.684 1.00 82.88 99 ALA A O 1
ATOM 749 N N . ILE A 1 100 ? -4.152 -8.643 2.907 1.00 84.38 100 ILE A N 1
ATOM 750 C CA . ILE A 1 100 ? -4.297 -8.036 4.239 1.00 84.38 100 ILE A CA 1
ATOM 751 C C . ILE A 1 100 ? -5.693 -8.235 4.834 1.00 84.38 100 ILE A C 1
ATOM 753 O O . ILE A 1 100 ? -5.795 -8.454 6.046 1.00 84.38 100 ILE A O 1
ATOM 757 N N . ASN A 1 101 ? -6.733 -8.198 3.991 1.00 77.81 101 ASN A N 1
ATOM 758 C CA . ASN A 1 101 ? -8.136 -8.326 4.399 1.00 77.81 101 ASN A CA 1
ATOM 759 C C . ASN A 1 101 ? -8.629 -9.784 4.411 1.00 77.81 101 ASN A C 1
ATOM 761 O O . ASN A 1 101 ? -9.712 -10.058 4.916 1.00 77.81 101 ASN A O 1
ATOM 765 N N . GLY A 1 102 ? -7.827 -10.734 3.919 1.00 61.69 102 GLY A N 1
ATOM 766 C CA . GLY A 1 102 ? -7.969 -12.160 4.232 1.00 61.69 102 GLY A CA 1
ATOM 767 C C . GLY A 1 102 ? -9.128 -12.895 3.561 1.00 61.69 102 GLY A C 1
ATOM 768 O O . GLY A 1 102 ? -9.501 -13.965 4.021 1.00 61.69 102 GLY A O 1
ATOM 769 N N . CYS A 1 103 ? -9.697 -12.361 2.488 1.00 57.41 103 CYS A N 1
ATOM 770 C CA . CYS A 1 103 ? -10.795 -12.958 1.729 1.00 57.41 103 CYS A CA 1
ATOM 771 C C . CYS A 1 103 ? -12.049 -13.466 2.431 1.00 57.41 103 CYS A C 1
ATOM 773 O O . CYS A 1 103 ? -12.905 -14.103 1.815 1.00 57.41 103 CYS A O 1
ATOM 775 N N . ILE A 1 104 ? -12.199 -13.116 3.692 1.00 51.12 104 ILE A N 1
ATOM 776 C CA . ILE A 1 104 ? -13.349 -13.459 4.498 1.0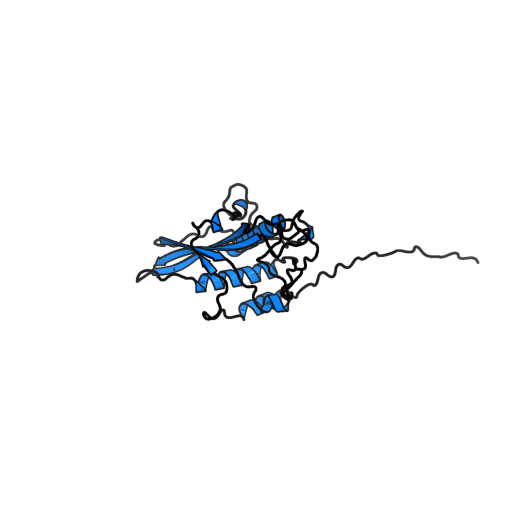0 51.12 104 ILE A CA 1
ATOM 777 C C . ILE A 1 104 ? -13.976 -12.119 4.881 1.00 51.12 104 ILE A C 1
ATOM 779 O O . ILE A 1 104 ? -13.254 -11.246 5.375 1.00 51.12 104 ILE A O 1
ATOM 783 N N . PRO A 1 105 ? -15.280 -11.912 4.631 1.00 53.62 105 PRO A N 1
ATOM 784 C CA . PRO A 1 105 ? -15.987 -10.759 5.167 1.00 53.62 105 PRO A CA 1
ATOM 785 C C . PRO A 1 105 ? -15.716 -10.659 6.672 1.00 53.62 105 PRO A C 1
ATOM 787 O O . PRO A 1 105 ? -15.901 -11.631 7.401 1.00 53.62 105 PRO A O 1
ATOM 790 N N . GLN A 1 106 ? -15.213 -9.513 7.133 1.00 57.66 106 GLN A N 1
ATOM 791 C CA . GLN A 1 106 ? -15.054 -9.288 8.565 1.00 57.66 106 GLN A CA 1
ATOM 792 C C . GLN A 1 106 ? -16.437 -9.042 9.168 1.00 57.66 106 GLN A C 1
ATOM 794 O O . GLN A 1 106 ? -17.022 -7.978 8.963 1.00 57.66 106 GLN A O 1
ATOM 799 N N . ASP A 1 107 ? -16.950 -10.035 9.892 1.00 58.38 107 ASP A N 1
ATOM 800 C CA . ASP A 1 107 ? -18.119 -9.870 10.746 1.00 58.38 107 ASP A CA 1
ATOM 801 C C . ASP A 1 107 ? -17.686 -9.133 12.018 1.00 58.38 107 ASP A C 1
ATOM 803 O O . ASP A 1 107 ? -16.873 -9.629 12.801 1.00 58.38 107 ASP A O 1
ATOM 807 N N . TRP A 1 108 ? -18.201 -7.918 12.204 1.00 67.38 108 TRP A N 1
ATOM 808 C CA . TRP A 1 108 ? -17.945 -7.131 13.406 1.00 67.38 108 TRP A CA 1
ATOM 809 C C . TRP A 1 108 ? -18.808 -7.607 14.568 1.00 67.38 108 TRP A C 1
ATOM 811 O O . TRP A 1 108 ? -19.974 -7.967 14.392 1.00 67.38 108 TRP A O 1
ATOM 821 N N . GLU A 1 109 ? -18.241 -7.567 15.772 1.00 65.69 109 GLU A N 1
ATOM 822 C CA . GLU A 1 109 ? -18.975 -7.856 17.000 1.00 65.69 109 GLU A CA 1
ATOM 823 C C . GLU A 1 109 ? -20.161 -6.890 17.170 1.00 65.69 109 GLU A C 1
ATOM 825 O O . GLU A 1 109 ? -20.121 -5.721 16.767 1.00 65.69 109 GLU A O 1
ATOM 830 N N . PHE A 1 110 ? -21.241 -7.382 17.782 1.00 65.94 110 PHE A N 1
ATOM 831 C CA . PHE A 1 110 ? -22.418 -6.567 18.066 1.00 65.94 110 PHE A CA 1
ATOM 832 C C . PHE A 1 110 ? -22.031 -5.352 18.924 1.00 65.94 110 PHE A C 1
ATOM 834 O O . PHE A 1 110 ? -21.460 -5.502 20.002 1.00 65.94 110 PHE A O 1
ATOM 841 N N . GLY A 1 111 ? -22.365 -4.150 18.448 1.00 77.38 111 GLY A N 1
ATOM 842 C CA . GLY A 1 111 ? -22.046 -2.888 19.122 1.00 77.38 111 GLY A CA 1
ATOM 843 C C . GLY A 1 111 ? -20.773 -2.188 18.634 1.00 77.38 111 GLY A C 1
ATOM 844 O O . GLY A 1 111 ? -20.469 -1.109 19.138 1.00 77.38 111 GLY A O 1
ATOM 845 N N . CYS A 1 112 ? -20.042 -2.745 17.660 1.00 87.31 112 CYS A N 1
ATOM 846 C CA . CYS A 1 112 ? -18.994 -2.003 16.959 1.00 87.31 112 CYS A CA 1
ATOM 847 C C . CYS A 1 112 ? -19.589 -0.874 16.106 1.00 87.31 112 CYS A C 1
ATOM 849 O O . CYS A 1 112 ? -20.478 -1.098 15.285 1.00 87.31 112 CYS A O 1
ATOM 851 N N . GLU A 1 113 ? -19.048 0.330 16.254 1.00 90.81 113 GLU A N 1
ATOM 852 C CA . GLU A 1 113 ? -19.433 1.510 15.481 1.00 90.81 113 GLU A CA 1
ATOM 853 C C . GLU A 1 113 ? -18.272 1.962 14.599 1.00 90.81 113 GLU A C 1
ATOM 855 O O . GLU A 1 113 ? -17.114 1.957 15.023 1.00 90.81 113 GLU A O 1
ATOM 860 N N . TYR A 1 114 ? -18.578 2.362 13.366 1.00 90.56 114 TYR A N 1
ATOM 861 C CA . TYR A 1 114 ? -17.582 2.935 12.468 1.00 90.56 114 TYR A CA 1
ATOM 862 C C . TYR A 1 114 ? -17.124 4.292 13.006 1.00 90.56 114 TYR A C 1
ATOM 864 O O . TYR A 1 114 ? -17.936 5.196 13.192 1.00 90.56 114 TYR A O 1
ATOM 872 N N . TRP A 1 115 ? -15.822 4.422 13.255 1.00 91.56 115 TRP A N 1
ATOM 873 C CA . TRP A 1 115 ? -15.226 5.668 13.729 1.00 91.56 115 TRP A CA 1
ATOM 874 C C . TRP A 1 115 ? -14.906 6.604 12.563 1.00 91.56 115 TRP A C 1
ATOM 876 O O . TRP A 1 115 ? -15.194 7.797 12.617 1.00 91.56 115 TRP A O 1
ATOM 886 N N . GLY A 1 116 ? -14.304 6.065 11.502 1.00 90.38 116 GLY A N 1
ATOM 887 C CA . GLY A 1 116 ? -13.785 6.859 10.397 1.00 90.38 116 GLY A CA 1
ATOM 888 C C . GLY A 1 116 ? -12.706 6.126 9.609 1.00 90.38 116 GLY A C 1
ATOM 889 O O . GLY A 1 116 ? -12.341 4.991 9.922 1.00 90.38 116 GLY A O 1
ATOM 890 N N . THR A 1 117 ? -12.179 6.805 8.593 1.00 91.50 117 THR A N 1
ATOM 891 C CA . THR A 1 117 ? -11.084 6.308 7.756 1.00 91.50 117 THR A CA 1
ATOM 892 C C . THR A 1 117 ? -9.926 7.296 7.784 1.00 91.50 117 THR A C 1
ATOM 894 O O . THR A 1 117 ? -10.141 8.503 7.707 1.00 91.50 117 THR A O 1
ATOM 897 N N . ILE A 1 118 ? -8.700 6.782 7.870 1.00 91.12 118 ILE A N 1
ATOM 898 C CA . ILE A 1 118 ? -7.465 7.562 7.720 1.00 91.12 118 ILE A CA 1
ATOM 899 C C . ILE A 1 118 ? -6.727 7.058 6.485 1.00 91.12 118 ILE A C 1
ATOM 901 O O . ILE A 1 118 ? -6.551 5.849 6.319 1.00 91.12 118 ILE A O 1
ATOM 905 N N . CYS A 1 119 ? -6.267 7.980 5.642 1.00 91.69 119 CYS A N 1
ATOM 906 C CA . CYS A 1 119 ? -5.415 7.655 4.509 1.00 91.69 119 CYS A CA 1
ATOM 907 C C . CYS A 1 119 ? -3.960 7.987 4.834 1.00 91.69 119 CYS A C 1
ATOM 909 O O . CYS A 1 119 ? -3.692 8.920 5.583 1.00 91.69 119 CYS A O 1
ATOM 911 N N . VAL A 1 120 ? -3.016 7.218 4.293 1.00 91.94 120 VAL A N 1
ATOM 912 C CA . VAL A 1 120 ? -1.577 7.394 4.530 1.00 91.94 120 VAL A CA 1
ATOM 913 C C . VAL A 1 120 ? -0.844 7.401 3.193 1.00 91.94 120 VAL A C 1
ATOM 915 O O . VAL A 1 120 ? -0.989 6.466 2.404 1.00 91.94 120 VAL A O 1
ATOM 918 N N . LYS A 1 121 ? -0.060 8.453 2.947 1.00 89.69 121 LYS A N 1
ATOM 919 C CA . LYS A 1 121 ? 0.816 8.612 1.772 1.00 89.69 121 LYS A CA 1
ATOM 920 C C . LYS A 1 121 ? 2.286 8.680 2.182 1.00 89.69 121 LYS A C 1
ATOM 922 O O . LYS A 1 121 ? 2.584 8.606 3.370 1.00 89.69 121 LYS A O 1
ATOM 927 N N . ASN A 1 122 ? 3.199 8.826 1.224 1.00 84.62 122 ASN A N 1
ATOM 928 C CA . ASN A 1 122 ? 4.643 8.918 1.451 1.00 84.62 122 ASN A CA 1
ATOM 929 C C . ASN A 1 122 ? 5.186 7.769 2.312 1.00 84.62 122 ASN A C 1
ATOM 931 O O . ASN A 1 122 ? 6.046 7.971 3.169 1.00 84.62 122 ASN A O 1
ATOM 935 N N . ILE A 1 123 ? 4.664 6.559 2.096 1.00 87.12 123 ILE A N 1
ATOM 936 C CA . ILE A 1 123 ? 5.004 5.396 2.915 1.00 87.12 123 ILE A CA 1
ATOM 937 C C . ILE A 1 123 ? 6.487 5.082 2.731 1.00 87.12 123 ILE A C 1
ATOM 939 O O . ILE A 1 123 ? 6.968 4.861 1.614 1.00 87.12 123 ILE A O 1
ATOM 943 N N . LEU A 1 124 ? 7.222 5.070 3.840 1.00 81.19 124 LEU A N 1
ATOM 944 C CA . LEU A 1 124 ? 8.644 4.766 3.812 1.00 81.19 124 LEU A CA 1
ATOM 945 C C . LEU A 1 124 ? 8.859 3.272 3.584 1.00 81.19 124 LEU A C 1
ATOM 947 O O . LEU A 1 124 ? 8.082 2.426 4.016 1.00 81.19 124 LEU A O 1
ATOM 951 N N . THR A 1 125 ? 9.944 2.929 2.893 1.00 77.81 125 THR A N 1
ATOM 952 C CA . THR A 1 125 ? 10.332 1.523 2.760 1.00 77.81 125 THR A CA 1
ATOM 953 C C . THR A 1 125 ? 11.067 1.090 4.032 1.00 77.81 125 THR A C 1
ATOM 955 O O . THR A 1 125 ? 12.019 1.772 4.421 1.00 77.81 125 THR A O 1
ATOM 958 N N . PRO A 1 126 ? 10.664 -0.016 4.684 1.00 74.69 126 PRO A N 1
ATOM 959 C CA . PRO A 1 126 ? 11.363 -0.553 5.848 1.00 74.69 126 PRO A CA 1
ATOM 960 C C . PRO A 1 126 ? 12.871 -0.739 5.585 1.00 74.69 126 PRO A C 1
ATOM 962 O O . PRO A 1 126 ? 13.230 -1.280 4.532 1.00 74.69 126 PRO A O 1
ATOM 965 N N . PRO A 1 127 ? 13.772 -0.340 6.508 1.00 74.50 127 PRO A N 1
ATOM 966 C CA . PRO A 1 127 ? 15.220 -0.483 6.326 1.00 74.50 127 PRO A CA 1
ATOM 967 C C . PRO A 1 127 ? 15.664 -1.920 6.035 1.00 74.50 127 PRO A C 1
ATOM 969 O O . PRO A 1 127 ? 16.533 -2.143 5.193 1.00 74.50 127 PRO A O 1
ATOM 972 N N . SER A 1 128 ? 15.039 -2.906 6.679 1.00 69.69 128 SER A N 1
ATOM 973 C CA . SER A 1 128 ? 15.237 -4.327 6.393 1.00 69.69 128 SER A CA 1
ATOM 974 C C . SER A 1 128 ? 14.979 -4.685 4.927 1.00 69.69 128 SER A C 1
ATOM 976 O O . SER A 1 128 ? 15.771 -5.418 4.335 1.00 69.69 128 SER A O 1
ATOM 978 N N . LEU A 1 129 ? 13.935 -4.130 4.305 1.00 69.75 129 LEU A N 1
ATOM 979 C CA . LEU A 1 129 ? 13.656 -4.326 2.881 1.00 69.75 129 LEU A CA 1
ATOM 980 C C . LEU A 1 129 ? 14.670 -3.602 1.993 1.00 69.75 129 LEU A C 1
ATOM 982 O O . LEU A 1 129 ? 15.146 -4.191 1.025 1.00 69.75 129 LEU A O 1
ATOM 986 N N . LEU A 1 130 ? 15.079 -2.386 2.368 1.00 70.81 130 LEU A N 1
ATOM 987 C CA . LEU A 1 130 ? 16.142 -1.655 1.667 1.00 70.81 130 LEU A CA 1
ATOM 988 C C . LEU A 1 130 ? 17.495 -2.379 1.733 1.00 70.81 130 LEU A C 1
ATOM 990 O O . LEU A 1 130 ? 18.289 -2.276 0.806 1.00 70.81 130 LEU A O 1
ATOM 994 N N . SER A 1 131 ? 17.775 -3.128 2.803 1.00 70.31 131 SER A N 1
ATOM 995 C CA . SER A 1 131 ? 19.006 -3.925 2.901 1.00 70.31 131 SER A CA 1
ATOM 996 C C . SER A 1 131 ? 19.026 -5.129 1.952 1.00 70.31 131 SER A C 1
ATOM 998 O O . SER A 1 131 ? 20.098 -5.568 1.541 1.00 70.31 131 SER A O 1
ATOM 1000 N N . LEU A 1 132 ? 17.846 -5.652 1.605 1.00 67.38 132 LEU A N 1
ATOM 1001 C CA . LEU A 1 132 ? 17.676 -6.797 0.712 1.00 67.38 132 LEU A CA 1
ATOM 1002 C C . LEU A 1 132 ? 17.667 -6.367 -0.754 1.00 67.38 132 LEU A C 1
ATOM 1004 O O . LEU A 1 132 ? 18.298 -7.015 -1.584 1.00 67.38 132 LEU A O 1
ATOM 1008 N N . TYR A 1 133 ? 16.990 -5.256 -1.041 1.00 69.06 133 TYR A N 1
ATOM 1009 C CA . TYR A 1 133 ? 16.956 -4.620 -2.350 1.00 69.06 133 TYR A CA 1
ATOM 1010 C C . TYR A 1 133 ? 17.262 -3.122 -2.200 1.00 69.06 133 TYR A C 1
ATOM 1012 O O . TYR A 1 133 ? 16.346 -2.314 -2.003 1.00 69.06 133 TYR A O 1
ATOM 1020 N N . PRO A 1 134 ? 18.546 -2.726 -2.253 1.00 67.25 134 PRO A N 1
ATOM 1021 C CA . PRO A 1 134 ? 18.937 -1.325 -2.149 1.00 67.25 134 PRO A CA 1
ATOM 1022 C C . PRO A 1 134 ? 18.268 -0.474 -3.231 1.00 67.25 134 PRO A C 1
ATOM 1024 O O . PRO A 1 134 ? 18.488 -0.680 -4.419 1.00 67.25 134 PRO A O 1
ATOM 1027 N N . GLY A 1 135 ? 17.447 0.492 -2.813 1.00 62.41 135 GLY A N 1
ATOM 1028 C CA . GLY A 1 135 ? 16.688 1.339 -3.737 1.00 62.41 135 GLY A CA 1
ATOM 1029 C C . GLY A 1 135 ? 15.435 0.686 -4.331 1.00 62.41 135 GLY A C 1
ATOM 1030 O O . GLY A 1 135 ? 14.828 1.232 -5.244 1.00 62.41 135 GLY A O 1
ATOM 1031 N N . ALA A 1 136 ? 14.981 -0.461 -3.830 1.00 67.25 136 ALA A N 1
ATOM 1032 C CA . ALA A 1 136 ? 13.606 -0.865 -4.093 1.00 67.25 136 ALA A CA 1
ATOM 1033 C C . ALA A 1 136 ? 12.666 -0.039 -3.219 1.00 67.25 136 ALA A C 1
ATOM 1035 O O . ALA A 1 136 ? 12.818 0.015 -1.999 1.00 67.25 136 ALA A O 1
ATOM 1036 N N . THR A 1 137 ? 11.657 0.566 -3.833 1.00 76.75 137 THR A N 1
ATOM 1037 C CA . THR A 1 137 ? 10.528 1.142 -3.108 1.00 76.75 137 THR A CA 1
ATOM 1038 C C . THR A 1 137 ? 9.251 0.488 -3.614 1.00 76.75 137 THR A C 1
ATOM 1040 O O . THR A 1 137 ? 8.812 0.743 -4.732 1.00 76.75 137 THR A O 1
ATOM 1043 N N . PRO A 1 138 ? 8.628 -0.378 -2.802 1.00 80.25 138 PRO A N 1
ATOM 1044 C CA . PRO A 1 138 ? 7.450 -1.131 -3.214 1.00 80.25 138 PRO A CA 1
ATOM 1045 C C . PRO A 1 138 ? 6.174 -0.280 -3.231 1.00 80.25 138 PRO A C 1
ATOM 1047 O O . PRO A 1 138 ? 5.085 -0.817 -3.395 1.00 80.25 138 PRO A O 1
ATOM 1050 N N . PHE A 1 139 ? 6.299 1.031 -3.014 1.00 86.81 139 PHE A N 1
ATOM 1051 C CA . PHE A 1 139 ? 5.181 1.962 -2.951 1.00 86.81 139 PHE A CA 1
ATOM 1052 C C . PHE A 1 139 ? 5.259 3.057 -4.013 1.00 86.81 139 PHE A C 1
ATOM 1054 O O . PHE A 1 139 ? 4.353 3.875 -4.067 1.00 86.81 139 PHE A O 1
ATOM 1061 N N . LYS A 1 140 ? 6.305 3.121 -4.844 1.00 84.62 140 LYS A N 1
ATOM 1062 C CA . LYS A 1 140 ? 6.486 4.205 -5.820 1.00 84.62 140 LYS A CA 1
ATOM 1063 C C . LYS A 1 140 ? 6.838 3.638 -7.184 1.00 84.62 140 LYS A C 1
ATOM 1065 O O . LYS A 1 140 ? 7.713 2.782 -7.294 1.00 84.62 140 LYS A O 1
ATOM 1070 N N . TYR A 1 141 ? 6.142 4.121 -8.206 1.00 82.19 141 TYR A N 1
ATOM 1071 C CA . TYR A 1 141 ? 6.177 3.567 -9.552 1.00 82.19 141 TYR A CA 1
ATOM 1072 C C . TYR A 1 141 ? 6.225 4.673 -10.596 1.00 82.19 141 TYR A C 1
ATOM 1074 O O . TYR A 1 141 ? 5.742 5.785 -10.373 1.00 82.19 141 TYR A O 1
ATOM 1082 N N . CYS A 1 142 ? 6.799 4.325 -11.741 1.00 80.50 142 CYS A N 1
ATOM 1083 C CA . CYS A 1 142 ? 6.786 5.163 -12.917 1.00 80.50 142 CYS A CA 1
ATOM 1084 C C . CYS A 1 142 ? 5.743 4.631 -13.904 1.00 80.50 142 CYS A C 1
ATOM 1086 O O . CYS A 1 142 ? 5.982 3.629 -14.556 1.00 80.50 142 CYS A O 1
ATOM 1088 N N . ASP A 1 143 ? 4.566 5.243 -13.994 1.00 78.25 143 ASP A N 1
ATOM 1089 C CA . ASP A 1 143 ? 3.377 4.664 -14.631 1.00 78.25 143 ASP A CA 1
ATOM 1090 C C . ASP A 1 143 ? 3.632 4.201 -16.072 1.00 78.25 143 ASP A C 1
ATOM 1092 O O . ASP A 1 143 ? 3.230 3.102 -16.448 1.00 78.25 143 ASP A O 1
ATOM 1096 N N . ALA A 1 144 ? 4.368 4.992 -16.855 1.00 76.31 144 ALA A N 1
ATOM 1097 C CA . ALA A 1 144 ? 4.625 4.719 -18.266 1.00 76.31 144 ALA A CA 1
ATOM 1098 C C . ALA A 1 144 ? 5.883 3.870 -18.546 1.00 76.31 144 ALA A C 1
ATOM 1100 O O . ALA A 1 144 ? 6.215 3.683 -19.719 1.00 76.31 144 ALA A O 1
ATOM 1101 N N . SER A 1 145 ? 6.656 3.446 -17.532 1.00 74.44 145 SER A N 1
ATOM 1102 C CA . SER A 1 145 ? 7.911 2.705 -17.762 1.00 74.44 145 SER A CA 1
ATOM 1103 C C . SER A 1 145 ? 7.664 1.239 -18.107 1.00 74.44 145 SER A C 1
ATOM 1105 O O . SER A 1 145 ? 6.613 0.670 -17.797 1.00 74.44 145 SER A O 1
ATOM 1107 N N . ASP A 1 146 ? 8.647 0.640 -18.781 1.00 74.69 146 ASP A N 1
ATOM 1108 C CA . ASP A 1 146 ? 8.710 -0.805 -18.977 1.00 74.69 146 ASP A CA 1
ATOM 1109 C C . ASP A 1 146 ? 9.296 -1.499 -17.732 1.00 74.69 146 ASP A C 1
ATOM 1111 O O . ASP A 1 146 ? 9.614 -0.862 -16.727 1.00 74.69 146 ASP A O 1
ATOM 1115 N N . CYS A 1 147 ? 9.427 -2.827 -17.782 1.00 72.06 147 CYS A N 1
ATOM 1116 C CA . CYS A 1 147 ? 9.936 -3.606 -16.653 1.00 72.06 147 CYS A CA 1
ATOM 1117 C C . CYS A 1 147 ? 11.460 -3.544 -16.465 1.00 72.06 147 CYS A C 1
ATOM 1119 O O . CYS A 1 147 ? 11.997 -4.278 -15.630 1.00 72.06 147 CYS A O 1
ATOM 1121 N N . SER A 1 148 ? 12.177 -2.734 -17.253 1.00 65.12 148 SER A N 1
ATOM 1122 C CA . SER A 1 148 ? 13.615 -2.567 -17.067 1.00 65.12 148 SER A CA 1
ATOM 1123 C C . SER A 1 148 ? 13.912 -1.790 -15.781 1.00 65.12 148 SER A C 1
ATOM 1125 O O . SER A 1 148 ? 13.059 -1.102 -15.216 1.00 65.12 148 SER A O 1
ATOM 1127 N N . GLU A 1 149 ? 15.131 -1.935 -15.263 1.00 58.84 149 GLU A N 1
ATOM 1128 C CA . GLU A 1 149 ? 15.550 -1.171 -14.092 1.00 58.84 149 GLU A CA 1
ATOM 1129 C C . GLU A 1 149 ? 15.552 0.323 -14.421 1.00 58.84 149 GLU A C 1
ATOM 1131 O O . GLU A 1 149 ? 16.324 0.785 -15.266 1.00 58.84 149 GLU A O 1
ATOM 1136 N N . PHE A 1 150 ? 14.695 1.078 -13.736 1.00 60.25 150 PHE A N 1
ATOM 1137 C CA . PHE A 1 150 ? 14.637 2.521 -13.883 1.00 60.25 150 PHE A CA 1
ATOM 1138 C C . PHE A 1 150 ? 15.575 3.206 -12.884 1.00 60.25 150 PHE A C 1
ATOM 1140 O O . PHE A 1 150 ? 15.584 2.929 -11.682 1.00 60.25 150 PHE A O 1
ATOM 1147 N N . TYR A 1 151 ? 16.376 4.136 -13.397 1.00 54.16 151 TYR A N 1
ATOM 1148 C CA . TYR A 1 151 ? 17.337 4.909 -12.624 1.00 54.16 151 TYR A CA 1
ATOM 1149 C C . TYR A 1 151 ? 16.954 6.384 -12.698 1.00 54.16 151 TYR A C 1
ATOM 1151 O O . TYR A 1 151 ? 16.872 6.948 -13.786 1.00 54.16 151 TYR A O 1
ATOM 1159 N N . CYS A 1 152 ? 16.775 7.032 -11.548 1.00 53.94 152 CYS A N 1
ATOM 1160 C CA . CYS A 1 152 ? 16.620 8.480 -11.521 1.00 53.94 152 CYS A CA 1
ATOM 1161 C C . CYS A 1 152 ? 17.935 9.183 -11.873 1.00 53.94 152 CYS A C 1
ATOM 1163 O O . CYS A 1 152 ? 18.961 8.956 -11.225 1.00 53.94 152 CYS A O 1
ATOM 1165 N N . GLU A 1 153 ? 17.902 10.097 -12.843 1.00 44.94 153 GLU A N 1
ATOM 1166 C CA . GLU A 1 153 ? 19.036 10.968 -13.167 1.00 44.94 153 GLU A CA 1
ATOM 1167 C C . GLU A 1 153 ? 19.148 12.142 -12.172 1.00 44.94 153 GLU A C 1
ATOM 1169 O O . GLU A 1 153 ? 18.883 13.280 -12.528 1.00 44.94 153 GLU A O 1
ATOM 1174 N N . LEU A 1 154 ? 19.624 11.875 -10.944 1.00 52.12 154 LEU A N 1
ATOM 1175 C CA . LEU A 1 154 ? 20.178 12.858 -9.980 1.00 52.12 154 LEU A CA 1
ATOM 1176 C C . LEU A 1 154 ? 19.250 14.021 -9.506 1.00 52.12 154 LEU A C 1
ATOM 1178 O O . LEU A 1 154 ? 18.252 14.349 -10.132 1.00 52.12 154 LEU A O 1
ATOM 1182 N N . PRO A 1 155 ? 19.545 14.688 -8.362 1.00 42.91 155 PRO A N 1
ATOM 1183 C CA . PRO A 1 155 ? 20.701 14.561 -7.479 1.00 42.91 155 PRO A CA 1
ATOM 1184 C C . PRO A 1 155 ? 20.350 13.867 -6.155 1.00 42.91 155 PRO A C 1
ATOM 1186 O O . PRO A 1 155 ? 20.695 14.355 -5.080 1.00 42.91 155 PRO A O 1
ATOM 1189 N N . THR A 1 156 ? 19.671 12.722 -6.202 1.00 47.47 156 THR A N 1
ATOM 1190 C CA . THR A 1 156 ? 19.547 11.860 -5.022 1.00 47.47 156 THR A CA 1
ATOM 1191 C C . THR A 1 156 ? 20.003 10.454 -5.374 1.00 47.47 156 THR A C 1
ATOM 1193 O O . THR A 1 156 ? 19.727 9.944 -6.452 1.00 47.47 156 THR A O 1
ATOM 1196 N N . THR A 1 157 ? 20.736 9.826 -4.462 1.00 46.06 157 THR A N 1
ATOM 1197 C CA . THR A 1 157 ? 21.192 8.426 -4.499 1.00 46.06 157 THR A CA 1
ATOM 1198 C C . THR A 1 157 ? 20.035 7.426 -4.353 1.00 46.06 157 THR A C 1
ATOM 1200 O O . THR A 1 157 ? 20.209 6.337 -3.811 1.00 46.06 157 THR A O 1
ATOM 1203 N N . LEU A 1 158 ? 18.823 7.826 -4.736 1.00 50.16 158 LEU A N 1
ATOM 1204 C CA . LEU A 1 158 ? 17.611 7.037 -4.614 1.00 50.16 158 LEU A CA 1
ATOM 1205 C C . LEU A 1 158 ? 17.370 6.353 -5.954 1.00 50.16 158 LEU A C 1
ATOM 1207 O O . LEU A 1 158 ? 16.879 6.952 -6.908 1.00 50.16 158 LEU A O 1
ATOM 1211 N N . HIS A 1 159 ? 17.775 5.092 -6.016 1.00 54.50 159 HIS A N 1
ATOM 1212 C CA . HIS A 1 159 ? 17.366 4.185 -7.078 1.00 54.50 159 HIS A CA 1
ATOM 1213 C C . HIS A 1 159 ? 15.904 3.792 -6.828 1.00 54.50 159 HIS A C 1
ATOM 1215 O O . HIS A 1 159 ? 15.483 3.767 -5.671 1.00 54.50 159 HIS A O 1
ATOM 1221 N N . TYR A 1 160 ? 15.141 3.550 -7.894 1.00 62.00 160 TYR A N 1
ATOM 1222 C CA . TYR A 1 160 ? 13.771 3.040 -7.834 1.00 62.00 160 TYR A CA 1
ATOM 1223 C C . TYR A 1 160 ? 13.738 1.740 -8.633 1.00 62.00 160 TYR A C 1
ATOM 1225 O O . TYR A 1 160 ? 13.451 1.728 -9.824 1.00 62.00 160 TYR A O 1
ATOM 1233 N N . GLN A 1 161 ? 14.096 0.636 -7.983 1.00 65.19 161 GLN A N 1
ATOM 1234 C CA . GLN A 1 161 ? 14.086 -0.672 -8.625 1.00 65.19 161 GLN A CA 1
ATOM 1235 C C . GLN A 1 161 ? 12.679 -1.277 -8.557 1.00 65.19 161 GLN A C 1
ATOM 1237 O O . GLN A 1 161 ? 12.139 -1.499 -7.467 1.00 65.19 161 GLN A O 1
ATOM 1242 N N . HIS A 1 162 ? 12.095 -1.580 -9.717 1.00 74.31 162 HIS A N 1
ATOM 1243 C CA . HIS A 1 162 ? 10.905 -2.422 -9.800 1.00 74.31 162 HIS A CA 1
ATOM 1244 C C . HIS A 1 162 ? 11.317 -3.871 -9.530 1.00 74.31 162 HIS A C 1
ATOM 1246 O O . HIS A 1 162 ? 12.041 -4.485 -10.309 1.00 74.31 162 HIS A O 1
ATOM 1252 N N . ILE A 1 163 ? 10.895 -4.408 -8.390 1.00 76.94 163 ILE A N 1
ATOM 1253 C CA . ILE A 1 163 ? 11.279 -5.751 -7.943 1.00 76.94 163 ILE A CA 1
ATOM 1254 C C . ILE A 1 163 ? 10.174 -6.763 -8.212 1.00 76.94 163 ILE A C 1
ATOM 1256 O O . ILE A 1 163 ? 8.994 -6.420 -8.160 1.00 76.94 163 ILE A O 1
ATOM 1260 N N . PHE A 1 164 ? 10.558 -8.024 -8.411 1.00 84.00 164 PHE A N 1
ATOM 1261 C CA . PHE A 1 164 ? 9.640 -9.160 -8.353 1.00 84.00 164 PHE A CA 1
ATOM 1262 C C . PHE A 1 164 ? 8.965 -9.221 -6.976 1.00 84.00 164 PHE A C 1
ATOM 1264 O O . PHE A 1 164 ? 9.627 -9.330 -5.937 1.00 84.00 164 PHE A O 1
ATOM 1271 N N . MET A 1 165 ? 7.638 -9.172 -6.958 1.00 86.38 165 MET A N 1
ATOM 1272 C CA . MET A 1 165 ? 6.845 -9.126 -5.739 1.00 86.38 165 MET A CA 1
ATOM 1273 C C . MET A 1 165 ? 6.408 -10.544 -5.355 1.00 86.38 165 MET A C 1
ATOM 1275 O O . MET A 1 165 ? 5.295 -10.973 -5.655 1.00 86.38 165 MET A O 1
ATOM 1279 N N . SER A 1 166 ? 7.277 -11.289 -4.668 1.00 85.88 166 SER A N 1
ATOM 1280 C CA . SER A 1 166 ? 6.915 -12.627 -4.170 1.00 85.88 166 SER A CA 1
ATOM 1281 C C . SER A 1 166 ? 5.852 -12.566 -3.069 1.00 85.88 166 SER A C 1
ATOM 1283 O O . SER A 1 166 ? 5.822 -11.613 -2.290 1.00 85.88 166 SER A O 1
ATOM 1285 N N . ILE A 1 167 ? 5.048 -13.618 -2.894 1.00 83.62 167 ILE A N 1
ATOM 1286 C CA . ILE A 1 167 ? 4.049 -13.732 -1.816 1.00 83.62 167 ILE A CA 1
ATOM 1287 C C . ILE A 1 167 ? 4.666 -13.443 -0.443 1.00 83.62 167 ILE A C 1
ATOM 1289 O O . ILE A 1 167 ? 4.037 -12.826 0.416 1.00 83.62 167 ILE A O 1
ATOM 1293 N N . SER A 1 168 ? 5.910 -13.867 -0.224 1.00 79.06 168 SER A N 1
ATOM 1294 C CA . SER A 1 168 ? 6.602 -13.631 1.044 1.00 79.06 168 SER A CA 1
ATOM 1295 C C . SER A 1 168 ? 6.953 -12.164 1.249 1.00 79.06 168 SER A C 1
ATOM 1297 O O . SER A 1 168 ? 6.790 -11.661 2.357 1.00 79.06 168 SER A O 1
ATOM 1299 N N . TYR A 1 169 ? 7.377 -11.472 0.191 1.00 81.56 169 TYR A N 1
ATOM 1300 C CA . TYR A 1 169 ? 7.614 -10.033 0.232 1.00 81.56 169 TYR A CA 1
ATOM 1301 C C . TYR A 1 169 ? 6.300 -9.267 0.445 1.00 81.56 169 TYR A C 1
ATOM 1303 O O . TYR A 1 169 ? 6.225 -8.391 1.302 1.00 81.56 169 TYR A O 1
ATOM 1311 N N . GLN A 1 170 ? 5.227 -9.683 -0.233 1.00 86.25 170 GLN A N 1
ATOM 1312 C CA . GLN A 1 170 ? 3.878 -9.147 -0.033 1.00 86.25 170 GLN A CA 1
ATOM 1313 C C . GLN A 1 170 ? 3.424 -9.300 1.431 1.00 86.25 170 GLN A C 1
ATOM 1315 O O . GLN A 1 170 ? 2.952 -8.343 2.038 1.00 86.25 170 GLN A O 1
ATOM 1320 N N . ASN A 1 171 ? 3.635 -10.469 2.046 1.00 83.00 171 ASN A N 1
ATOM 1321 C CA . ASN A 1 171 ? 3.325 -10.709 3.464 1.00 83.00 171 ASN A CA 1
ATOM 1322 C C . ASN A 1 171 ? 4.112 -9.791 4.410 1.00 83.00 171 ASN A C 1
ATOM 1324 O O . ASN A 1 171 ? 3.580 -9.352 5.432 1.00 83.00 171 ASN A O 1
ATOM 1328 N N . ALA A 1 172 ? 5.355 -9.478 4.053 1.00 79.88 172 ALA A N 1
ATOM 1329 C CA . ALA A 1 172 ? 6.204 -8.571 4.806 1.00 79.88 172 ALA A CA 1
ATOM 1330 C C . ALA A 1 172 ? 5.649 -7.127 4.756 1.00 79.88 172 ALA A C 1
ATOM 1332 O O . ALA A 1 172 ? 5.481 -6.490 5.798 1.00 79.88 172 ALA A O 1
ATOM 1333 N N . LEU A 1 173 ? 5.248 -6.650 3.570 1.00 86.56 173 LEU A N 1
ATOM 1334 C CA . LEU A 1 173 ? 4.594 -5.344 3.393 1.00 86.56 173 LEU A CA 1
ATOM 1335 C C . LEU A 1 173 ? 3.246 -5.249 4.113 1.00 86.56 173 LEU A C 1
ATOM 1337 O O . LEU A 1 173 ? 2.917 -4.215 4.686 1.00 86.56 173 LEU A O 1
ATOM 1341 N N . ILE A 1 174 ? 2.473 -6.334 4.131 1.00 86.88 174 ILE A N 1
ATOM 1342 C CA . ILE A 1 174 ? 1.194 -6.409 4.849 1.00 86.88 174 ILE A CA 1
ATOM 1343 C C . ILE A 1 174 ? 1.397 -6.276 6.352 1.00 86.88 174 ILE A C 1
ATOM 1345 O O . ILE A 1 174 ? 0.646 -5.569 7.023 1.00 86.88 174 ILE A O 1
ATOM 1349 N N . TYR A 1 175 ? 2.405 -6.958 6.895 1.00 83.62 175 TYR A N 1
ATOM 1350 C CA . TYR A 1 175 ? 2.747 -6.823 8.303 1.00 83.62 175 TYR A CA 1
ATOM 1351 C C . TYR A 1 175 ? 3.145 -5.379 8.632 1.00 83.62 175 TYR A C 1
ATOM 1353 O O . TYR A 1 175 ? 2.647 -4.818 9.608 1.00 83.62 175 TYR A O 1
ATOM 1361 N N . TYR A 1 176 ? 3.950 -4.752 7.773 1.00 84.38 176 TYR A N 1
ATOM 1362 C CA . TYR A 1 176 ? 4.333 -3.351 7.914 1.00 84.38 176 TYR A CA 1
ATOM 1363 C C . TY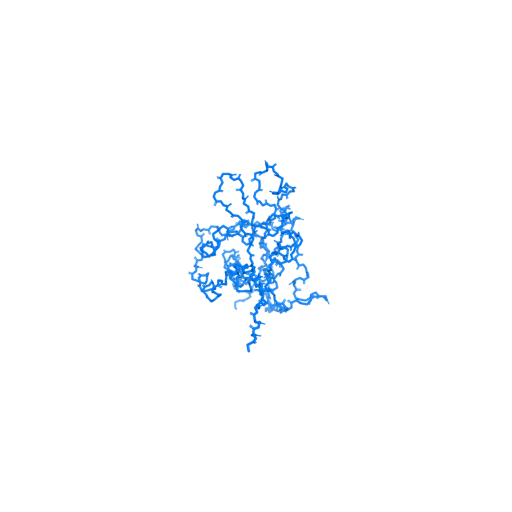R A 1 176 ? 3.127 -2.395 7.858 1.00 84.38 176 TYR A C 1
ATOM 1365 O O . TYR A 1 176 ? 2.949 -1.568 8.751 1.00 84.38 176 TYR A O 1
ATOM 1373 N N . ALA A 1 177 ? 2.217 -2.570 6.895 1.00 88.88 177 ALA A N 1
ATOM 1374 C CA . ALA A 1 177 ? 0.983 -1.788 6.805 1.00 88.88 177 ALA A CA 1
ATOM 1375 C C . ALA A 1 177 ? 0.082 -1.960 8.041 1.00 88.88 177 ALA A C 1
ATOM 1377 O O . ALA A 1 177 ? -0.524 -0.997 8.512 1.00 88.88 177 ALA A O 1
ATOM 1378 N N . ARG A 1 178 ? 0.028 -3.166 8.629 1.00 87.12 178 ARG A N 1
ATOM 1379 C CA . ARG A 1 178 ? -0.670 -3.388 9.906 1.00 87.12 178 ARG A CA 1
ATOM 1380 C C . ARG A 1 178 ? -0.021 -2.620 11.051 1.00 87.12 178 ARG A C 1
ATOM 1382 O O . ARG A 1 178 ? -0.754 -2.097 11.880 1.00 87.12 178 ARG A O 1
ATOM 1389 N N . GLN A 1 179 ? 1.308 -2.542 11.117 1.00 85.56 179 GLN A N 1
ATOM 1390 C CA . GLN A 1 179 ? 1.989 -1.736 12.134 1.00 85.56 179 GLN A CA 1
ATOM 1391 C C . GLN A 1 179 ? 1.700 -0.238 11.946 1.00 85.56 179 GLN A C 1
ATOM 1393 O O . GLN A 1 179 ? 1.361 0.425 12.922 1.00 85.56 179 GLN A O 1
ATOM 1398 N N . ILE A 1 180 ? 1.721 0.270 10.707 1.00 88.06 180 ILE A N 1
ATOM 1399 C CA . ILE A 1 180 ? 1.298 1.645 10.384 1.00 88.06 180 ILE A CA 1
ATOM 1400 C C . ILE A 1 180 ? -0.129 1.909 10.889 1.00 88.06 180 ILE A C 1
ATOM 1402 O O . ILE A 1 180 ? -0.380 2.897 11.576 1.00 88.06 180 ILE A O 1
ATOM 1406 N N . ALA A 1 181 ? -1.058 0.989 10.627 1.00 89.50 181 ALA A N 1
ATOM 1407 C CA . ALA A 1 181 ? -2.430 1.098 11.110 1.00 89.50 181 ALA A CA 1
ATOM 1408 C C . ALA A 1 181 ? -2.553 1.047 12.644 1.00 89.50 181 ALA A C 1
ATOM 1410 O O . ALA A 1 181 ? -3.490 1.609 13.194 1.00 89.50 181 ALA A O 1
ATOM 1411 N N . GLN A 1 182 ? -1.627 0.404 13.366 1.00 88.19 182 GLN A N 1
ATOM 1412 C CA . GLN A 1 182 ? -1.605 0.478 14.834 1.00 88.19 182 GLN A CA 1
ATOM 1413 C C . GLN A 1 182 ? -1.151 1.854 15.333 1.00 88.19 182 GLN A C 1
ATOM 1415 O O . GLN A 1 182 ? -1.681 2.323 16.336 1.00 88.19 182 GLN A O 1
ATOM 1420 N N . LEU A 1 183 ? -0.194 2.494 14.650 1.00 86.62 183 LEU A N 1
ATOM 1421 C CA . LEU A 1 183 ? 0.344 3.804 15.038 1.00 86.62 183 LEU A CA 1
ATOM 1422 C C . LEU A 1 183 ? -0.700 4.917 14.932 1.00 86.62 183 LEU A C 1
ATOM 1424 O O . LEU A 1 183 ? -0.757 5.787 15.795 1.00 86.62 183 LEU A O 1
ATOM 1428 N N . TYR A 1 184 ? -1.540 4.873 13.898 1.00 87.12 184 TYR A N 1
ATOM 1429 C CA . TYR A 1 184 ? -2.583 5.876 13.664 1.00 87.12 184 TYR A CA 1
ATOM 1430 C C . TYR A 1 184 ? -3.932 5.515 14.291 1.00 87.12 184 TYR A C 1
ATOM 1432 O O . TYR A 1 184 ? -4.952 6.095 13.918 1.00 87.12 184 TYR A O 1
ATOM 1440 N N . LYS A 1 185 ? -3.964 4.571 15.242 1.00 88.31 185 LYS A N 1
ATOM 1441 C CA . LYS A 1 185 ? -5.206 4.212 15.927 1.00 88.31 185 LYS A CA 1
ATOM 1442 C C . LYS A 1 185 ? -5.795 5.412 16.673 1.00 88.31 185 LYS A C 1
ATOM 1444 O O . LYS A 1 185 ? -5.125 5.964 17.548 1.00 88.31 185 LYS A O 1
ATOM 1449 N N . PRO A 1 186 ? -7.055 5.780 16.398 1.00 88.19 186 PRO A N 1
ATOM 1450 C CA . PRO A 1 186 ? -7.739 6.808 17.160 1.00 88.19 186 PRO A CA 1
ATOM 1451 C C . PRO A 1 186 ? -8.089 6.333 18.573 1.00 88.19 186 PRO A C 1
ATOM 1453 O O . PRO A 1 186 ? -8.143 5.137 18.877 1.00 88.19 186 PRO A O 1
ATOM 1456 N N . ILE A 1 187 ? -8.379 7.305 19.435 1.00 91.12 187 ILE A N 1
ATOM 1457 C CA . ILE A 1 187 ? -8.917 7.068 20.772 1.00 91.12 187 ILE A CA 1
ATOM 1458 C C . ILE A 1 187 ? -10.442 6.959 20.657 1.00 91.12 187 ILE A C 1
ATOM 1460 O O . ILE A 1 187 ? -11.091 7.848 20.106 1.00 91.12 187 ILE A O 1
ATOM 1464 N N . CYS A 1 188 ? -11.000 5.866 21.173 1.00 91.94 188 CYS A N 1
ATOM 1465 C CA . CYS A 1 188 ? -12.444 5.667 21.291 1.00 91.94 188 CYS A CA 1
ATOM 1466 C C . CYS A 1 188 ? -12.973 6.226 22.619 1.00 91.94 188 CYS A C 1
ATOM 1468 O O . CYS A 1 188 ? -12.210 6.478 23.552 1.00 91.94 188 CYS A O 1
ATOM 1470 N N . GLU A 1 189 ? -14.292 6.388 22.706 1.00 90.94 189 GLU A N 1
ATOM 1471 C CA . GLU A 1 189 ? -14.979 6.718 23.956 1.00 90.94 189 GLU A CA 1
ATOM 1472 C C . GLU A 1 189 ? -14.750 5.650 25.042 1.00 90.94 189 GLU A C 1
ATOM 1474 O O . GLU A 1 189 ? -14.388 4.503 24.758 1.00 90.94 189 GLU A O 1
ATOM 1479 N N . GLU A 1 190 ? -14.974 6.028 26.303 1.00 90.38 190 GLU A N 1
ATOM 1480 C CA . GLU A 1 190 ? -14.816 5.134 27.452 1.00 90.38 190 GLU A CA 1
ATOM 1481 C C . GLU A 1 190 ? -15.665 3.856 27.299 1.00 90.38 190 GLU A C 1
ATOM 1483 O O . GLU A 1 190 ? -16.820 3.897 26.879 1.00 90.38 190 GLU A O 1
ATOM 1488 N N . GLY A 1 191 ? -15.079 2.699 27.626 1.00 88.06 191 GLY A N 1
ATOM 1489 C CA . GLY A 1 191 ? -15.732 1.393 27.469 1.00 88.06 191 GLY A CA 1
ATOM 1490 C C . GLY A 1 191 ? -15.655 0.792 26.060 1.00 88.06 191 GLY A C 1
ATOM 1491 O O . GLY A 1 191 ? -16.164 -0.310 25.854 1.00 88.06 191 GLY A O 1
ATOM 1492 N N . LYS A 1 192 ? -14.998 1.467 25.103 1.00 91.88 192 LYS A N 1
ATOM 1493 C CA . LYS A 1 192 ? -14.736 0.951 23.752 1.00 91.88 192 LYS A CA 1
ATOM 1494 C C . LYS A 1 192 ? -13.232 0.850 23.458 1.00 91.88 192 LYS A C 1
ATOM 1496 O O . LYS A 1 192 ? -12.422 1.637 23.941 1.00 91.88 192 LYS A O 1
ATOM 1501 N N . VAL A 1 193 ? -12.850 -0.111 22.620 1.00 91.50 193 VAL A N 1
ATOM 1502 C CA . VAL A 1 193 ? -11.500 -0.306 22.081 1.00 91.50 193 VAL A CA 1
ATOM 1503 C C . VAL A 1 193 ? -11.488 -0.099 20.569 1.00 91.50 193 VAL A C 1
ATOM 1505 O O . VAL A 1 193 ? -12.372 -0.565 19.847 1.00 91.50 193 VAL A O 1
ATOM 1508 N N . CYS A 1 194 ? -10.449 0.577 20.074 1.00 90.75 194 CYS A N 1
ATOM 1509 C CA . CYS A 1 194 ? -10.250 0.755 18.643 1.00 90.75 194 CYS A CA 1
ATOM 1510 C C . CYS A 1 194 ? -9.764 -0.548 17.982 1.00 90.75 194 CYS A C 1
ATOM 1512 O O . CYS A 1 194 ? -8.696 -1.095 18.307 1.00 90.75 194 CYS A O 1
ATOM 1514 N N . ARG A 1 195 ? -10.540 -1.027 17.010 1.00 89.50 195 ARG A N 1
ATOM 1515 C CA . ARG A 1 195 ? -10.209 -2.135 16.114 1.00 89.50 195 ARG A CA 1
ATOM 1516 C C . ARG A 1 195 ? -9.929 -1.579 14.716 1.00 89.50 195 ARG A C 1
ATOM 1518 O O . ARG A 1 195 ? -10.605 -0.666 14.251 1.00 89.50 195 ARG A O 1
ATOM 1525 N N . ILE A 1 196 ? -8.913 -2.135 14.059 1.00 88.69 196 ILE A N 1
ATOM 1526 C CA . ILE A 1 196 ? -8.653 -1.854 12.643 1.00 88.69 196 ILE A CA 1
ATOM 1527 C C . ILE A 1 196 ? -9.643 -2.679 11.844 1.00 88.69 196 ILE A C 1
ATOM 1529 O O . ILE A 1 196 ? -9.692 -3.891 12.051 1.00 88.69 196 ILE A O 1
ATOM 1533 N N . GLY A 1 197 ? -10.377 -2.017 10.956 1.00 85.69 197 GLY A N 1
ATOM 1534 C CA . GLY A 1 197 ? -11.248 -2.655 9.993 1.00 85.69 197 GLY A CA 1
ATOM 1535 C C . GLY A 1 197 ? -10.518 -3.125 8.757 1.00 85.69 197 GLY A C 1
ATOM 1536 O O . GLY A 1 197 ? -9.656 -4.006 8.821 1.00 85.69 197 GLY A O 1
ATOM 1537 N N . ARG A 1 198 ? -10.870 -2.538 7.616 1.00 85.94 198 ARG A N 1
ATOM 1538 C CA . ARG A 1 198 ? -10.193 -2.817 6.356 1.00 85.94 198 ARG A CA 1
ATOM 1539 C C . ARG A 1 198 ? -8.951 -1.957 6.209 1.00 85.94 198 ARG A C 1
ATOM 1541 O O . ARG A 1 198 ? -8.918 -0.799 6.621 1.00 85.94 198 ARG A O 1
ATOM 1548 N N . ILE A 1 199 ? -7.943 -2.533 5.566 1.00 88.81 199 ILE A N 1
ATOM 1549 C CA . ILE A 1 199 ? -6.793 -1.794 5.051 1.00 88.81 199 ILE A CA 1
ATOM 1550 C C . ILE A 1 199 ? -6.783 -1.994 3.540 1.00 88.81 199 ILE A C 1
ATOM 1552 O O . ILE A 1 199 ? -6.593 -3.113 3.069 1.00 88.81 199 ILE A O 1
ATOM 1556 N N . LEU A 1 200 ? -7.003 -0.933 2.774 1.00 89.19 200 LEU A N 1
ATOM 1557 C CA . LEU A 1 200 ? -6.932 -0.970 1.317 1.00 89.19 200 LEU A CA 1
ATOM 1558 C C . LEU A 1 200 ? -5.628 -0.327 0.865 1.00 89.19 200 LEU A C 1
ATOM 1560 O O . LEU A 1 200 ? -5.294 0.775 1.298 1.00 89.19 200 LEU A O 1
ATOM 1564 N N . PHE A 1 201 ? -4.915 -1.004 -0.025 1.00 91.75 201 PHE A N 1
ATOM 1565 C CA . PHE A 1 201 ? -3.819 -0.405 -0.770 1.00 91.75 201 PHE A CA 1
ATOM 1566 C C . PHE A 1 201 ? -4.421 0.211 -2.033 1.00 91.75 201 PHE A C 1
ATOM 1568 O O . PHE A 1 201 ? -5.073 -0.486 -2.808 1.00 91.75 201 PHE A O 1
ATOM 1575 N N . LYS A 1 202 ? -4.241 1.516 -2.227 1.00 90.62 202 LYS A N 1
ATOM 1576 C CA . LYS A 1 202 ? -4.723 2.247 -3.403 1.00 90.62 202 LYS A CA 1
ATOM 1577 C C . LYS A 1 202 ? -3.543 2.727 -4.221 1.00 90.62 202 LYS A C 1
ATOM 1579 O O . LYS A 1 202 ? -2.594 3.259 -3.660 1.00 90.62 202 LYS A O 1
ATOM 1584 N N . SER A 1 203 ? -3.619 2.562 -5.530 1.00 90.88 203 SER A N 1
ATOM 1585 C CA . SER A 1 203 ? -2.604 3.046 -6.459 1.00 90.88 203 SER A CA 1
ATOM 1586 C C . SER A 1 203 ? -3.032 4.415 -6.980 1.00 90.88 203 SER A C 1
ATOM 1588 O O . SER A 1 203 ? -4.124 4.551 -7.530 1.00 90.88 203 SER A O 1
ATOM 1590 N N . CYS A 1 204 ? -2.228 5.446 -6.739 1.00 89.19 204 CYS A N 1
ATOM 1591 C CA . CYS A 1 204 ? -2.608 6.840 -6.935 1.00 89.19 204 CYS A CA 1
ATOM 1592 C C . CYS A 1 204 ? -1.665 7.545 -7.895 1.00 89.19 204 CYS A C 1
ATOM 1594 O O . CYS A 1 204 ? -0.455 7.530 -7.681 1.00 89.19 204 CYS A O 1
ATOM 1596 N N . LEU A 1 205 ? -2.220 8.209 -8.906 1.00 86.88 205 LEU A N 1
ATOM 1597 C CA . LEU A 1 205 ? -1.462 9.083 -9.792 1.00 86.88 205 LEU A CA 1
ATOM 1598 C C . LEU A 1 205 ? -1.243 10.431 -9.089 1.00 86.88 205 LEU A C 1
ATOM 1600 O O . LEU A 1 205 ? -2.191 11.139 -8.768 1.00 86.88 205 LEU A O 1
ATOM 1604 N N . ILE A 1 206 ? 0.005 10.770 -8.791 1.00 81.81 206 ILE A N 1
ATOM 1605 C CA . ILE A 1 206 ? 0.380 11.980 -8.046 1.00 81.81 206 ILE A CA 1
ATOM 1606 C C . ILE A 1 206 ? 0.874 13.110 -8.956 1.00 81.81 206 ILE A C 1
ATOM 1608 O O . ILE A 1 206 ? 1.007 14.250 -8.518 1.00 81.81 206 ILE A O 1
ATOM 1612 N N . SER A 1 207 ? 1.171 12.790 -10.214 1.00 72.25 207 SER A N 1
ATOM 1613 C CA . SER A 1 207 ? 1.635 13.719 -11.237 1.00 72.25 207 SER A CA 1
ATOM 1614 C C . SER A 1 207 ? 1.260 13.179 -12.616 1.00 72.25 207 SER A C 1
ATOM 1616 O O . SER A 1 207 ? 1.287 11.976 -12.832 1.00 72.25 207 SER A O 1
ATOM 1618 N N . ASN A 1 208 ? 0.952 14.064 -13.566 1.00 62.09 208 ASN A N 1
ATOM 1619 C CA . ASN A 1 208 ? 0.784 13.693 -14.980 1.00 62.09 208 ASN A CA 1
ATOM 1620 C C . ASN A 1 208 ? 2.074 13.902 -15.794 1.00 62.09 208 ASN A C 1
ATOM 1622 O O . ASN A 1 208 ? 2.091 13.697 -17.008 1.00 62.09 208 ASN A O 1
ATOM 1626 N N . HIS A 1 209 ? 3.143 14.365 -15.143 1.00 57.03 209 HIS A N 1
ATOM 1627 C CA . HIS A 1 209 ? 4.460 14.538 -15.743 1.00 57.03 209 HIS A CA 1
ATOM 1628 C C . HIS A 1 209 ? 5.173 13.191 -15.692 1.00 57.03 209 HIS A C 1
ATOM 1630 O O . HIS A 1 209 ? 5.794 12.856 -14.685 1.00 57.03 209 HIS A O 1
ATOM 1636 N N . GLY A 1 210 ? 4.983 12.386 -16.738 1.00 59.69 210 GLY A N 1
ATOM 1637 C CA . GLY A 1 210 ? 5.551 11.048 -16.825 1.00 59.69 210 GLY A CA 1
ATOM 1638 C C . GLY A 1 210 ? 7.051 11.050 -16.531 1.00 59.69 210 GLY A C 1
ATOM 1639 O O . GLY A 1 210 ? 7.820 11.729 -17.201 1.00 59.69 210 GLY A O 1
ATOM 1640 N N . CYS A 1 211 ? 7.491 10.241 -15.581 1.00 63.09 211 CYS A N 1
ATOM 1641 C CA . CYS A 1 211 ? 8.904 10.084 -15.185 1.00 63.09 211 CYS A CA 1
ATOM 1642 C C . CYS A 1 211 ? 9.848 9.619 -16.319 1.00 63.09 211 CYS A C 1
ATOM 1644 O O . CYS A 1 211 ? 11.065 9.639 -16.157 1.00 63.09 211 CYS A O 1
ATOM 1646 N N . ASN A 1 212 ? 9.315 9.263 -17.494 1.00 53.75 212 ASN A N 1
ATOM 1647 C CA . ASN A 1 212 ? 10.081 8.843 -18.673 1.00 53.75 212 ASN A CA 1
ATOM 1648 C C . ASN A 1 212 ? 10.392 9.965 -19.673 1.00 53.75 212 ASN A C 1
ATOM 1650 O O . ASN A 1 212 ? 11.082 9.723 -20.671 1.00 53.75 212 ASN A O 1
ATOM 1654 N N . THR A 1 213 ? 9.890 11.188 -19.479 1.00 48.47 213 THR A N 1
ATOM 1655 C CA . THR A 1 213 ? 10.292 12.301 -20.345 1.00 48.47 213 THR A CA 1
ATOM 1656 C C . THR A 1 213 ? 11.710 12.744 -19.992 1.00 48.47 213 THR A C 1
ATOM 1658 O O . THR A 1 213 ? 11.956 13.281 -18.918 1.00 48.47 213 THR A O 1
ATOM 1661 N N . LYS A 1 214 ? 12.668 12.520 -20.908 1.00 43.91 214 LYS A N 1
ATOM 1662 C CA . LYS A 1 214 ? 14.052 13.020 -20.790 1.00 43.91 214 LYS A CA 1
ATOM 1663 C C . LYS A 1 214 ? 14.056 14.483 -20.327 1.00 43.91 214 LYS A C 1
ATOM 1665 O O . LYS A 1 214 ? 13.545 15.342 -21.045 1.00 43.91 214 LYS A O 1
ATOM 1670 N N . GLY A 1 215 ? 14.683 14.753 -19.182 1.00 42.94 215 GLY A N 1
ATOM 1671 C CA . GLY A 1 215 ? 14.808 16.096 -18.607 1.00 42.94 215 GLY A CA 1
ATOM 1672 C C . GLY A 1 215 ? 13.818 16.436 -17.490 1.00 42.94 215 GLY A C 1
ATOM 1673 O O . GLY A 1 215 ? 13.839 17.579 -17.035 1.00 42.94 215 GLY A O 1
ATOM 1674 N N . ASP A 1 216 ? 12.985 15.492 -17.044 1.00 50.44 216 ASP A N 1
ATOM 1675 C CA . ASP A 1 216 ? 12.081 15.698 -15.909 1.00 50.44 216 ASP A CA 1
ATOM 1676 C C . ASP A 1 216 ? 12.701 15.267 -14.566 1.00 50.44 216 ASP A C 1
ATOM 1678 O O . ASP A 1 216 ? 13.476 14.316 -14.494 1.00 50.44 216 ASP A O 1
ATOM 1682 N N . ILE A 1 217 ? 12.372 15.995 -13.495 1.00 51.97 217 ILE A N 1
ATOM 1683 C CA . ILE A 1 217 ? 12.976 15.841 -12.152 1.00 51.97 217 ILE A CA 1
ATOM 1684 C C . ILE A 1 217 ? 12.194 14.819 -11.299 1.00 51.97 217 ILE A C 1
ATOM 1686 O O . ILE A 1 217 ? 12.669 14.374 -10.251 1.00 51.97 217 ILE A O 1
ATOM 1690 N N . SER A 1 218 ? 10.982 14.435 -11.722 1.00 57.38 218 SER A N 1
ATOM 1691 C CA . SER A 1 218 ? 10.131 13.516 -10.960 1.00 57.38 218 SER A CA 1
ATOM 1692 C C . SER A 1 218 ? 10.516 12.054 -11.193 1.00 57.38 218 SER A C 1
ATOM 1694 O O . SER A 1 218 ? 10.408 11.538 -12.298 1.00 57.38 218 SER A O 1
ATOM 1696 N N . CYS A 1 219 ? 10.922 11.371 -10.121 1.00 65.31 219 CYS A N 1
ATOM 1697 C CA . CYS A 1 219 ? 11.314 9.954 -10.124 1.00 65.31 219 CYS A CA 1
ATOM 1698 C C . CYS A 1 219 ? 10.150 8.960 -10.208 1.00 65.31 219 CYS A C 1
ATOM 1700 O O . CYS A 1 219 ? 10.356 7.778 -10.465 1.00 65.31 219 CYS A O 1
ATOM 1702 N N . TYR A 1 220 ? 8.948 9.420 -9.885 1.00 75.56 220 TYR A N 1
ATOM 1703 C CA . TYR A 1 220 ? 7.733 8.624 -9.847 1.00 75.56 220 TYR A CA 1
ATOM 1704 C C . TYR A 1 220 ? 6.550 9.559 -10.076 1.00 75.56 220 TYR A C 1
ATOM 1706 O O . TYR A 1 220 ? 6.603 10.750 -9.757 1.00 75.56 220 TYR A O 1
ATOM 1714 N N . ASP A 1 221 ? 5.490 9.018 -10.640 1.00 79.81 221 ASP A N 1
ATOM 1715 C CA . ASP A 1 221 ? 4.221 9.698 -10.879 1.00 79.81 221 ASP A CA 1
ATOM 1716 C C . ASP A 1 221 ? 3.049 8.888 -10.316 1.00 79.81 221 ASP A C 1
ATOM 1718 O O . ASP A 1 221 ? 1.956 9.433 -10.176 1.00 79.81 221 ASP A O 1
ATOM 1722 N N . LYS A 1 222 ? 3.292 7.642 -9.882 1.00 85.00 222 LYS A N 1
ATOM 1723 C CA . LYS A 1 222 ? 2.327 6.788 -9.196 1.00 85.00 222 LYS A CA 1
ATOM 1724 C C . LYS A 1 222 ? 2.851 6.321 -7.840 1.00 85.00 222 LYS A C 1
ATOM 1726 O O . LYS A 1 222 ? 4.028 5.997 -7.670 1.00 85.00 222 LYS A O 1
ATOM 1731 N N . GLU A 1 223 ? 1.964 6.279 -6.857 1.00 88.06 223 GLU A N 1
ATOM 1732 C CA . GLU A 1 223 ? 2.268 5.889 -5.484 1.00 88.06 223 GLU A CA 1
ATOM 1733 C C . GLU A 1 223 ? 1.188 4.956 -4.929 1.00 88.06 223 GLU A C 1
ATOM 1735 O O . GLU A 1 223 ? -0.003 5.229 -5.063 1.00 88.06 223 GLU A O 1
ATOM 1740 N N . ILE A 1 224 ? 1.591 3.883 -4.247 1.00 91.50 224 ILE A N 1
ATOM 1741 C CA . ILE A 1 224 ? 0.686 3.062 -3.445 1.00 91.50 224 ILE A CA 1
ATOM 1742 C C . ILE A 1 224 ? 0.511 3.710 -2.070 1.00 91.50 224 ILE A C 1
ATOM 1744 O O . ILE A 1 224 ? 1.461 3.859 -1.301 1.00 91.50 224 ILE A O 1
ATOM 1748 N N . ARG A 1 225 ? -0.735 4.048 -1.749 1.00 92.56 225 ARG A N 1
ATOM 1749 C CA . ARG A 1 225 ? -1.182 4.653 -0.491 1.00 92.56 225 ARG A CA 1
ATOM 1750 C C . ARG A 1 225 ? -2.054 3.679 0.293 1.00 92.56 225 ARG A C 1
ATOM 1752 O O . ARG A 1 225 ? -2.623 2.748 -0.276 1.00 92.56 225 ARG A O 1
ATOM 1759 N N . LEU A 1 226 ? -2.190 3.900 1.597 1.00 92.56 226 LEU A N 1
ATOM 1760 C CA . LEU A 1 226 ? -3.101 3.125 2.443 1.00 92.56 226 LEU A CA 1
ATOM 1761 C C . LEU A 1 226 ? -4.381 3.907 2.710 1.00 92.56 226 LEU A C 1
ATOM 1763 O O . LEU A 1 226 ? -4.338 5.108 2.952 1.00 92.56 226 LEU A O 1
ATOM 1767 N N . MET A 1 227 ? -5.501 3.200 2.748 1.00 92.12 227 MET A N 1
ATOM 1768 C CA . MET A 1 227 ? -6.759 3.646 3.335 1.00 92.12 227 MET A CA 1
ATOM 1769 C C . MET A 1 227 ? -7.112 2.677 4.459 1.00 92.12 227 MET A C 1
ATOM 1771 O O . MET A 1 227 ? -7.195 1.473 4.226 1.00 92.12 227 MET A O 1
ATOM 1775 N N . ILE A 1 228 ? -7.292 3.187 5.674 1.00 91.81 228 ILE A N 1
ATOM 1776 C CA . ILE A 1 228 ? -7.470 2.370 6.873 1.00 91.81 228 ILE A CA 1
ATOM 1777 C C . ILE A 1 228 ? -8.778 2.758 7.546 1.00 91.81 228 ILE A C 1
ATOM 1779 O O . ILE A 1 228 ? -8.929 3.890 8.004 1.00 91.81 228 ILE A O 1
ATOM 1783 N N . GLU A 1 229 ? -9.704 1.812 7.624 1.00 91.06 229 GLU A N 1
ATOM 1784 C CA . GLU A 1 229 ? -10.957 1.961 8.358 1.00 91.06 229 GLU A CA 1
ATOM 1785 C C . GLU A 1 229 ? -10.745 1.613 9.834 1.00 91.06 229 GLU A C 1
ATOM 1787 O O . GLU A 1 229 ? -10.071 0.632 10.165 1.00 91.06 229 GLU A O 1
ATOM 1792 N N . TYR A 1 230 ? -11.365 2.377 10.730 1.00 92.00 230 TYR A N 1
ATOM 1793 C CA . TYR A 1 230 ? -11.351 2.108 12.165 1.00 92.00 230 TYR A CA 1
ATOM 1794 C C . TYR A 1 230 ? -12.763 1.979 12.717 1.00 92.00 230 TYR A C 1
ATOM 1796 O O . TYR A 1 230 ? -13.683 2.704 12.331 1.00 92.00 230 TYR A O 1
ATOM 1804 N N . TYR A 1 231 ? -12.899 1.076 13.680 1.00 91.88 231 TYR A N 1
ATOM 1805 C CA . TYR A 1 231 ? -14.130 0.827 14.413 1.00 91.88 231 TYR A CA 1
ATOM 1806 C C . TYR A 1 231 ? -13.870 0.949 15.912 1.00 91.88 231 TYR A C 1
ATOM 1808 O O . TYR A 1 231 ? -12.824 0.526 16.410 1.00 91.88 231 TYR A O 1
ATOM 1816 N N . CYS A 1 232 ? -14.833 1.502 16.639 1.00 93.50 232 CYS A N 1
ATOM 1817 C CA . CYS A 1 232 ? -14.856 1.485 18.094 1.00 93.50 232 CYS A CA 1
ATOM 1818 C C . CYS A 1 232 ? -15.807 0.381 18.552 1.00 93.50 232 CYS A C 1
ATOM 1820 O O . CYS A 1 232 ? -17.015 0.471 18.344 1.00 93.50 232 CYS A O 1
ATOM 1822 N N . CYS A 1 233 ? -15.254 -0.660 19.167 1.00 90.19 233 CYS A N 1
ATOM 1823 C CA . CYS A 1 233 ? -15.995 -1.834 19.624 1.00 90.19 233 CYS A CA 1
ATOM 1824 C C . CYS A 1 233 ? -16.043 -1.883 21.152 1.00 90.19 233 CYS A C 1
ATOM 1826 O O . CYS A 1 233 ? -15.086 -1.429 21.773 1.00 90.19 233 CYS A O 1
ATOM 1828 N N . PRO A 1 234 ? -17.093 -2.437 21.775 1.00 90.81 234 PRO A N 1
ATOM 1829 C CA . PRO A 1 234 ? -17.108 -2.694 23.214 1.00 90.81 234 PRO A CA 1
ATOM 1830 C C . PRO A 1 234 ? -15.888 -3.522 23.659 1.00 90.81 234 PRO A C 1
ATOM 1832 O O . PRO A 1 234 ? -15.366 -4.322 22.879 1.00 90.81 234 PRO A O 1
ATOM 1835 N N . ILE A 1 235 ? -15.405 -3.280 24.883 1.00 85.31 235 ILE A N 1
ATOM 1836 C CA . ILE A 1 235 ? -14.298 -4.038 25.505 1.00 85.31 235 ILE A CA 1
ATOM 1837 C C . ILE A 1 235 ? -14.760 -5.430 25.941 1.00 85.31 235 ILE A C 1
ATOM 1839 O O . ILE A 1 235 ? -15.864 -5.524 26.524 1.00 85.31 235 ILE A O 1
#

Radius of gyration: 21.58 Å; chains: 1; bounding box: 61×64×67 Å